Protein AF-X1G1I5-F1 (afdb_monomer)

InterPro domains:
  IPR004475 DNA polymerase II large subunit DP2 [PTHR42210] (12-289)
  IPR056171 DNA polymerase II large subunit DP2, central domain [PF24844] (3-119)
  IPR056172 DNA polymerase II large subunit DP2, catalytic domain [PF24846] (161-289)

Organism: NCBI:txid412755

Mean predicted aligned error: 9.08 Å

Sequence (289 aa):
FNLNHKEFVDIKKEDNVFDYFSSISPIKIRNKAPYFMGTRMGRPEKSERKSMKGIQSLFPLSVKVGNTRLVRKAIELGRIKIDICRKKCPKCSSITPFNLCPKCGSHTEFQKMCLKCNKYYTKNENKCQQCGGLLAFSKEASFNIQNYSKTILSSLNMSIPDKFKGILGLTNKFKVPEPLLKGILRAKNGLLVYKTAEIRYDATDIPLTHFKPKEIATPVSRLIELGYEFDYKTNELNNENQILELQVQDVILSDDCAKYFIKLANFIDDELELFYNLDKFYSITKRED

Structure (mmCIF, N/CA/C/O backbone):
data_AF-X1G1I5-F1
#
_entry.id   AF-X1G1I5-F1
#
loop_
_atom_site.group_PDB
_atom_site.id
_atom_site.type_symbol
_atom_site.label_atom_id
_atom_site.label_alt_id
_atom_site.label_comp_id
_atom_site.label_asym_id
_atom_site.label_entity_id
_atom_site.label_seq_id
_atom_site.pdbx_PDB_ins_code
_atom_site.Cartn_x
_atom_site.Cartn_y
_atom_site.Cartn_z
_atom_site.occupancy
_atom_site.B_iso_or_equiv
_atom_site.auth_seq_id
_atom_site.auth_comp_id
_atom_site.auth_asym_id
_atom_site.auth_atom_id
_atom_site.pdbx_PDB_model_num
ATOM 1 N N . PHE A 1 1 ? -55.354 -3.874 51.354 1.00 44.72 1 PHE A N 1
ATOM 2 C CA . PHE A 1 1 ? -55.625 -4.936 50.367 1.00 44.72 1 PHE A CA 1
ATOM 3 C C . PHE A 1 1 ? -56.484 -5.997 51.030 1.00 44.72 1 PHE A C 1
ATOM 5 O O . PHE A 1 1 ? -55.971 -6.786 51.811 1.00 44.72 1 PHE A O 1
ATOM 12 N N . ASN A 1 2 ? -57.800 -5.944 50.825 1.00 44.16 2 ASN A N 1
ATOM 13 C CA . ASN A 1 2 ? -58.724 -6.907 51.418 1.00 44.16 2 ASN A CA 1
ATOM 14 C C . ASN A 1 2 ? -58.804 -8.132 50.491 1.00 44.16 2 ASN A C 1
ATOM 16 O O . ASN A 1 2 ? -59.469 -8.080 49.464 1.00 44.16 2 ASN A O 1
ATOM 20 N N . LEU A 1 3 ? -58.075 -9.203 50.820 1.00 58.34 3 LEU A N 1
ATOM 21 C CA . LEU A 1 3 ? -57.978 -10.431 50.009 1.00 58.34 3 LEU A CA 1
ATOM 22 C C . LEU A 1 3 ? -59.269 -11.280 50.016 1.00 58.34 3 LEU A C 1
ATOM 24 O O . LEU A 1 3 ? -59.333 -12.302 49.336 1.00 58.34 3 LEU A O 1
ATOM 28 N N . ASN A 1 4 ? -60.291 -10.862 50.772 1.00 56.38 4 ASN A N 1
ATOM 29 C CA . ASN A 1 4 ? -61.536 -11.609 50.961 1.00 56.38 4 ASN A CA 1
ATOM 30 C C . ASN A 1 4 ? -62.672 -11.188 50.013 1.00 56.38 4 ASN A C 1
ATOM 32 O O . ASN A 1 4 ? -63.679 -11.888 49.941 1.00 56.38 4 ASN A O 1
ATOM 36 N N . HIS A 1 5 ? -62.522 -10.093 49.259 1.00 54.44 5 HIS A N 1
ATOM 37 C CA . HIS A 1 5 ? -63.450 -9.751 48.178 1.00 54.44 5 HIS A CA 1
ATOM 38 C C . HIS A 1 5 ? -63.003 -10.445 46.887 1.00 54.44 5 HIS A C 1
ATOM 40 O O . HIS A 1 5 ? -62.126 -9.961 46.176 1.00 54.44 5 HIS A O 1
ATOM 46 N N . LYS A 1 6 ? -63.591 -11.610 46.599 1.00 57.72 6 LYS A N 1
ATOM 47 C CA . LYS A 1 6 ? -63.475 -12.275 45.295 1.00 57.72 6 LYS A CA 1
ATOM 48 C C . LYS A 1 6 ? -64.656 -11.859 44.426 1.00 57.72 6 LYS A C 1
ATOM 50 O O . LYS A 1 6 ? -65.658 -12.565 44.364 1.00 57.72 6 LYS A O 1
ATOM 55 N N . GLU A 1 7 ? -64.552 -10.701 43.783 1.00 55.25 7 GLU A N 1
ATOM 56 C CA . GLU A 1 7 ? -65.419 -10.401 42.644 1.00 55.25 7 GLU A CA 1
ATOM 57 C C . GLU A 1 7 ? -64.952 -11.257 41.464 1.00 55.25 7 GLU A C 1
ATOM 59 O O . GLU A 1 7 ? -63.870 -11.058 40.912 1.00 55.25 7 GLU A O 1
ATOM 64 N N . PHE A 1 8 ? -65.741 -12.275 41.125 1.00 53.25 8 PHE A N 1
ATOM 65 C CA . PHE A 1 8 ? 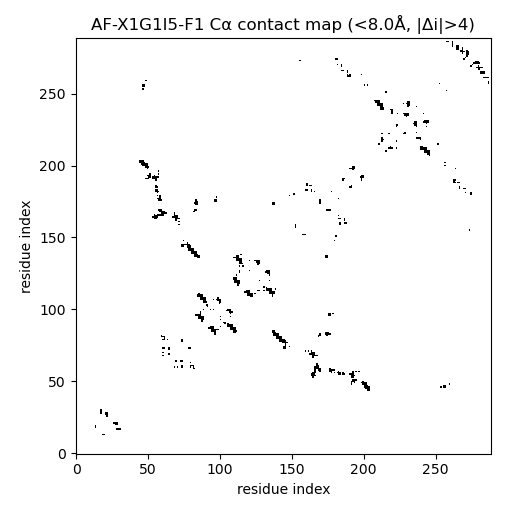-65.545 -13.041 39.902 1.00 53.25 8 PHE A CA 1
ATOM 66 C C . PHE A 1 8 ? -66.047 -12.188 38.738 1.00 53.25 8 PHE A C 1
ATOM 68 O O . PHE A 1 8 ? -67.249 -12.069 38.518 1.00 53.25 8 PHE A O 1
ATOM 75 N N . VAL A 1 9 ? -65.118 -11.548 38.030 1.00 57.19 9 VAL A N 1
ATOM 76 C CA . VAL A 1 9 ? -65.419 -10.825 36.792 1.00 57.19 9 VAL A CA 1
ATOM 77 C C . VAL A 1 9 ? -65.764 -11.857 35.717 1.00 57.19 9 VAL A C 1
ATOM 79 O O . VAL A 1 9 ? -64.970 -12.761 35.455 1.00 57.19 9 VAL A O 1
ATOM 82 N N . ASP A 1 10 ? -66.948 -11.737 35.112 1.00 56.62 10 ASP A N 1
ATOM 83 C CA . ASP A 1 10 ? -67.366 -12.579 33.988 1.00 56.62 10 ASP A CA 1
ATOM 84 C C . ASP A 1 10 ? -66.385 -12.403 32.824 1.00 56.62 10 ASP A C 1
ATOM 86 O O . ASP A 1 10 ? -66.257 -11.324 32.236 1.00 56.62 10 ASP A O 1
ATOM 90 N N . ILE A 1 11 ? -65.661 -13.478 32.513 1.00 55.12 11 ILE A N 1
ATOM 91 C CA . ILE A 1 11 ? -64.569 -13.476 31.542 1.00 55.12 11 ILE A CA 1
ATOM 92 C C . ILE A 1 11 ? -65.184 -13.404 30.144 1.00 55.12 11 ILE A C 1
ATOM 94 O O . ILE A 1 11 ? -65.510 -14.420 29.524 1.00 55.12 11 ILE A O 1
ATOM 98 N N . LYS A 1 12 ? -65.336 -12.190 29.610 1.00 60.91 12 LYS A N 1
ATOM 99 C CA . LYS A 1 12 ? -65.452 -12.026 28.158 1.00 60.91 12 LYS A CA 1
ATOM 100 C C . LYS A 1 12 ? -64.171 -12.588 27.534 1.00 60.91 12 LYS A C 1
ATOM 102 O O . LYS A 1 12 ? -63.095 -12.442 28.106 1.00 60.91 12 LYS A O 1
ATOM 107 N N . LYS A 1 13 ? -64.279 -13.261 26.383 1.00 58.16 13 LYS A N 1
ATOM 108 C CA . LYS A 1 13 ? -63.110 -13.668 25.585 1.00 58.16 13 LYS A CA 1
ATOM 109 C C . LYS A 1 13 ? -62.348 -12.403 25.180 1.00 58.16 13 LYS A C 1
ATOM 111 O O . LYS A 1 13 ? -62.687 -11.787 24.178 1.00 58.16 13 LYS A O 1
ATOM 116 N N . GLU A 1 14 ? -61.400 -11.977 26.000 1.00 58.31 14 GLU A N 1
ATOM 117 C CA . GLU A 1 14 ? -60.480 -10.892 25.682 1.00 58.31 14 GLU A CA 1
ATOM 118 C C . GLU A 1 14 ? -59.253 -11.485 24.987 1.00 58.31 14 GLU A C 1
ATOM 120 O O . GLU A 1 14 ? -58.700 -12.496 25.423 1.00 58.31 14 GLU A O 1
ATOM 125 N N . ASP A 1 15 ? -58.846 -10.863 23.883 1.00 60.34 15 ASP A N 1
ATOM 126 C CA . ASP A 1 15 ? -57.868 -11.425 22.949 1.00 60.34 15 ASP A CA 1
ATOM 127 C C . ASP A 1 15 ? -56.413 -11.387 23.467 1.00 60.34 15 ASP A C 1
ATOM 129 O O . ASP A 1 15 ? -55.538 -12.020 22.874 1.00 60.34 15 ASP A O 1
ATOM 133 N N . ASN A 1 16 ? -56.118 -10.665 24.563 1.00 70.69 16 ASN A N 1
ATOM 134 C CA . ASN A 1 16 ? -54.747 -10.414 25.021 1.00 70.69 16 ASN A CA 1
ATOM 135 C C . ASN A 1 16 ? -54.578 -10.449 26.551 1.00 70.69 16 ASN A C 1
ATOM 137 O O . ASN A 1 16 ? -55.276 -9.771 27.302 1.00 70.69 16 ASN A O 1
ATOM 141 N N . VAL A 1 17 ? -53.558 -11.179 27.023 1.00 78.69 17 VAL A N 1
ATOM 142 C CA . VAL A 1 17 ? -53.261 -11.385 28.459 1.00 78.69 17 VAL A CA 1
ATOM 143 C C . VAL A 1 17 ? -52.998 -10.063 29.200 1.00 78.69 17 VAL A C 1
ATOM 145 O O . VAL A 1 17 ? -53.311 -9.932 30.381 1.00 78.69 17 VAL A O 1
ATOM 148 N N . PHE A 1 18 ? -52.440 -9.060 28.519 1.00 77.88 18 PHE A N 1
ATOM 149 C CA . PHE A 1 18 ? -52.145 -7.749 29.111 1.00 77.88 18 PHE A CA 1
ATOM 150 C C . PHE A 1 18 ? -53.396 -6.892 29.359 1.00 77.88 18 PHE A C 1
ATOM 152 O O . PHE A 1 18 ? -53.416 -6.112 30.316 1.00 77.88 18 PHE A O 1
ATOM 159 N N . ASP A 1 19 ? -54.434 -7.059 28.538 1.00 75.19 19 ASP A N 1
ATOM 160 C CA . ASP A 1 19 ? -55.705 -6.345 28.689 1.00 75.19 19 ASP A CA 1
ATOM 161 C C . ASP A 1 19 ? -56.485 -6.913 29.883 1.00 75.19 19 ASP A C 1
ATOM 163 O O . ASP A 1 19 ? -56.951 -6.152 30.733 1.00 75.19 19 ASP A O 1
ATOM 167 N N . TYR A 1 20 ? -56.437 -8.239 30.055 1.00 77.75 20 TYR A N 1
ATOM 168 C CA . TYR A 1 20 ? -56.971 -8.936 31.227 1.00 77.75 20 TYR A CA 1
ATOM 169 C C . TYR A 1 20 ? -56.344 -8.460 32.547 1.00 77.75 20 TYR A C 1
ATOM 171 O O . TYR A 1 20 ? -57.032 -8.150 33.517 1.00 77.75 20 TYR A O 1
ATOM 179 N N . PHE A 1 21 ? -55.014 -8.356 32.617 1.00 77.25 21 PHE A N 1
ATOM 180 C CA . PHE A 1 21 ? -54.375 -7.863 33.843 1.00 77.25 21 PHE A CA 1
ATOM 181 C C . PHE A 1 21 ? -54.661 -6.380 34.106 1.00 77.25 21 PHE A C 1
ATOM 183 O O . PHE A 1 21 ? -54.681 -5.966 35.265 1.00 77.25 21 PHE A O 1
ATOM 190 N N . SER A 1 22 ? -54.905 -5.594 33.055 1.00 76.00 22 SER A N 1
ATOM 191 C CA . SER A 1 22 ? -55.255 -4.176 33.173 1.00 76.00 22 SER A CA 1
ATOM 192 C C . SER A 1 22 ? -56.698 -3.943 33.640 1.00 76.00 22 SER A C 1
ATOM 194 O O . SER A 1 22 ? -56.978 -2.860 34.150 1.00 76.00 22 SER A O 1
ATOM 196 N N . SER A 1 23 ? -57.602 -4.921 33.488 1.00 76.00 23 SER A N 1
ATOM 197 C CA . SER A 1 23 ? -58.995 -4.825 33.953 1.00 76.00 23 SER A CA 1
ATOM 198 C C . SER A 1 23 ? -59.163 -5.205 35.429 1.00 76.00 23 SER A C 1
ATOM 200 O O . SER A 1 23 ? -60.016 -4.642 36.112 1.00 76.00 23 SER A O 1
ATOM 202 N N . ILE A 1 24 ? -58.320 -6.105 35.947 1.00 79.62 24 ILE A N 1
ATOM 203 C CA . ILE A 1 24 ? -58.411 -6.620 37.328 1.00 79.62 24 ILE A CA 1
ATOM 204 C C . ILE A 1 24 ? -57.506 -5.858 38.301 1.00 79.62 24 ILE A C 1
ATOM 206 O O . ILE A 1 24 ? -57.800 -5.758 39.493 1.00 79.62 24 ILE A O 1
ATOM 210 N N . SER A 1 25 ? -56.382 -5.328 37.819 1.00 75.81 25 SER A N 1
ATOM 211 C CA . SER A 1 25 ? -55.416 -4.621 38.653 1.00 75.81 25 SER A CA 1
ATOM 212 C C . SER A 1 25 ? -55.471 -3.113 38.403 1.00 75.81 25 SER A C 1
ATOM 214 O O . SER A 1 25 ? -55.441 -2.686 37.251 1.00 75.81 25 SER A O 1
ATOM 216 N N . PRO A 1 26 ? -55.420 -2.266 39.450 1.00 77.00 26 PRO A N 1
ATOM 217 C CA . PRO A 1 26 ? -55.210 -0.827 39.277 1.00 77.00 26 PRO A CA 1
ATOM 218 C C . PRO A 1 26 ? -53.822 -0.490 38.694 1.00 77.00 26 PRO A C 1
ATOM 220 O O . PRO A 1 26 ? -53.560 0.655 38.323 1.00 77.00 26 PRO A O 1
ATOM 223 N N . ILE A 1 27 ? -52.916 -1.472 38.606 1.00 81.31 27 ILE A N 1
ATOM 224 C CA . ILE A 1 27 ? -51.578 -1.326 38.032 1.00 81.31 27 ILE A CA 1
ATOM 225 C C . ILE A 1 27 ? -51.617 -1.719 36.551 1.00 81.31 27 ILE A C 1
ATOM 227 O O . ILE A 1 27 ? -51.813 -2.884 36.215 1.00 81.31 27 ILE A O 1
ATOM 231 N N . LYS A 1 28 ? -51.355 -0.753 35.662 1.00 78.94 28 LYS A N 1
ATOM 232 C CA . LYS A 1 28 ? -51.281 -0.977 34.209 1.00 78.94 28 LYS A CA 1
ATOM 233 C C . LYS A 1 28 ? -50.010 -1.740 33.830 1.00 78.94 28 LYS A C 1
ATOM 235 O O . LYS A 1 28 ? -48.910 -1.192 33.916 1.00 78.94 28 LYS A O 1
ATOM 240 N N . ILE A 1 29 ? -50.165 -2.973 33.353 1.00 82.75 29 ILE A N 1
ATOM 241 C CA . ILE A 1 29 ? -49.059 -3.816 32.879 1.00 82.75 29 ILE A CA 1
ATOM 242 C C . ILE A 1 29 ? -48.945 -3.681 31.356 1.00 82.75 29 ILE A C 1
ATOM 244 O O . ILE A 1 29 ? -49.904 -3.927 30.632 1.00 82.75 29 ILE A O 1
ATOM 248 N N . ARG A 1 30 ? -47.766 -3.287 30.856 1.00 83.31 30 ARG A N 1
ATOM 249 C CA . ARG A 1 30 ? -47.485 -3.151 29.414 1.00 83.31 30 ARG A CA 1
ATOM 250 C C . ARG A 1 30 ? -46.591 -4.281 28.915 1.00 83.31 30 ARG A C 1
ATOM 252 O O . ARG A 1 30 ? -45.736 -4.768 29.653 1.00 83.31 30 ARG A O 1
ATOM 259 N N . ASN A 1 31 ? -46.739 -4.645 27.642 1.00 85.44 31 ASN A N 1
ATOM 260 C CA . ASN A 1 31 ? -45.830 -5.588 27.002 1.00 85.44 31 ASN A CA 1
ATOM 261 C C . ASN A 1 31 ? -44.409 -4.997 26.942 1.00 85.44 31 ASN A C 1
ATOM 263 O O . ASN A 1 31 ? -44.194 -3.926 26.376 1.00 85.44 31 ASN A O 1
ATOM 267 N N . LYS A 1 32 ? -43.444 -5.705 27.536 1.00 87.19 32 LYS A N 1
ATOM 268 C CA . LYS A 1 32 ? -42.038 -5.285 27.619 1.00 87.19 32 LYS A CA 1
ATOM 269 C C . LYS A 1 32 ? -41.277 -5.477 26.301 1.00 87.19 32 LYS A C 1
ATOM 271 O O . LYS A 1 32 ? -40.305 -4.768 26.065 1.00 87.19 32 LYS A O 1
ATOM 276 N N . ALA A 1 33 ? -41.703 -6.417 25.459 1.00 87.62 33 ALA A N 1
ATOM 277 C CA . ALA A 1 33 ? -41.063 -6.730 24.182 1.00 87.62 33 ALA A CA 1
ATOM 278 C C . ALA A 1 33 ? -42.124 -7.046 23.109 1.00 87.62 33 ALA A C 1
ATOM 280 O O . ALA A 1 33 ? -42.287 -8.199 22.717 1.00 87.62 33 ALA A O 1
ATOM 281 N N . PRO A 1 34 ? -42.883 -6.036 22.644 1.00 87.88 34 PRO A N 1
ATOM 282 C CA . PRO A 1 34 ? -43.915 -6.230 21.623 1.00 87.88 34 PRO A CA 1
ATOM 283 C C . PRO A 1 34 ? -43.348 -6.526 20.230 1.00 87.88 34 PRO A C 1
ATOM 285 O O . PRO A 1 34 ? -44.046 -7.098 19.399 1.00 87.88 34 PRO A O 1
ATOM 288 N N . TYR A 1 35 ? -42.091 -6.157 19.974 1.00 90.06 35 TYR A N 1
ATOM 289 C CA . TYR A 1 35 ? -41.442 -6.325 18.680 1.00 90.06 35 TYR A CA 1
ATOM 290 C C . TYR A 1 35 ? -40.149 -7.116 18.830 1.00 90.06 35 TYR A C 1
ATOM 292 O O . TYR A 1 35 ? -39.335 -6.837 19.710 1.00 90.06 35 TYR A O 1
ATOM 300 N N . PHE A 1 36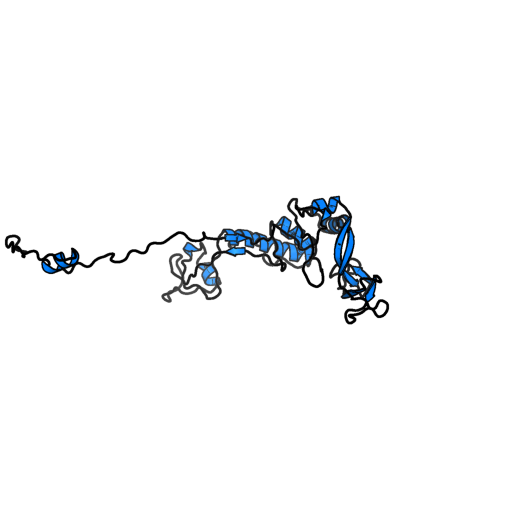 ? -39.948 -8.066 17.923 1.00 91.69 36 PHE A N 1
ATOM 301 C CA . PHE A 1 36 ? -38.720 -8.839 17.806 1.00 91.69 36 PHE A CA 1
ATOM 302 C C . PHE A 1 36 ? -38.095 -8.559 16.443 1.00 91.69 36 PHE A C 1
ATOM 304 O O . PHE A 1 36 ? -38.767 -8.644 15.416 1.00 91.69 36 PHE A O 1
ATOM 311 N N . MET A 1 37 ? -36.805 -8.230 16.429 1.00 91.25 37 MET A N 1
ATOM 312 C CA . MET A 1 37 ? -36.047 -8.055 15.194 1.00 91.25 37 MET A CA 1
ATOM 313 C C . MET A 1 37 ? -35.249 -9.322 14.900 1.00 91.25 37 MET A C 1
ATOM 315 O O . MET A 1 37 ? -34.309 -9.653 15.618 1.00 91.25 37 MET A O 1
ATOM 319 N N . GLY A 1 38 ? -35.619 -10.026 13.832 1.00 91.00 38 GLY A N 1
ATOM 320 C CA . GLY A 1 38 ? -34.804 -11.106 13.285 1.00 91.00 38 GLY A CA 1
ATOM 321 C C . GLY A 1 38 ? -33.693 -10.551 12.396 1.00 91.00 38 GLY A C 1
ATOM 322 O O . GLY A 1 38 ? -33.913 -9.609 11.637 1.00 91.00 38 GLY A O 1
ATOM 323 N N . THR A 1 39 ? -32.509 -11.154 12.447 1.00 92.56 39 THR A N 1
ATOM 324 C CA . THR A 1 39 ? -31.407 -10.842 11.530 1.00 92.56 39 THR A CA 1
ATOM 325 C C . THR A 1 39 ? -30.897 -12.121 10.872 1.00 92.56 39 THR A C 1
ATOM 327 O O . THR A 1 39 ? -31.042 -13.225 11.398 1.00 92.56 39 THR A O 1
ATOM 330 N N . ARG A 1 40 ? -30.328 -11.985 9.673 1.00 89.81 40 ARG A N 1
ATOM 331 C CA . ARG A 1 40 ? -29.578 -13.050 9.001 1.00 89.81 40 ARG A CA 1
ATOM 332 C C . ARG A 1 40 ? -28.162 -12.554 8.788 1.00 89.81 40 ARG A C 1
ATOM 334 O O . ARG A 1 40 ? -27.969 -11.396 8.425 1.00 89.81 40 ARG A O 1
ATOM 341 N N . MET A 1 41 ? -27.188 -13.426 9.021 1.00 88.44 41 MET A N 1
ATOM 342 C CA . MET A 1 41 ? -25.787 -13.065 8.854 1.00 88.44 41 MET A CA 1
ATOM 343 C C . MET A 1 41 ? -25.514 -12.716 7.387 1.00 88.44 41 MET A C 1
ATOM 345 O O . MET A 1 41 ? -25.741 -13.530 6.492 1.00 88.44 41 MET A O 1
ATOM 349 N N . GLY A 1 42 ? -25.060 -11.485 7.161 1.00 87.12 42 GLY A N 1
ATOM 350 C CA . GLY A 1 42 ? -24.618 -11.011 5.858 1.00 87.12 42 GLY A CA 1
ATOM 351 C C . GLY A 1 42 ? -23.165 -11.385 5.574 1.00 87.12 42 GLY A C 1
ATOM 352 O O . GLY A 1 42 ? -22.632 -12.378 6.069 1.00 87.12 42 GLY A O 1
ATOM 353 N N . ARG A 1 43 ? -22.506 -10.557 4.763 1.00 86.62 43 ARG A N 1
ATOM 354 C CA . ARG A 1 43 ? -21.077 -10.688 4.485 1.00 86.62 43 ARG A CA 1
ATOM 355 C C . ARG A 1 43 ? -20.268 -10.466 5.778 1.00 86.62 43 ARG A C 1
ATOM 357 O O . ARG A 1 43 ? -20.479 -9.435 6.411 1.00 86.62 43 ARG A O 1
ATOM 364 N N . PRO A 1 44 ? -19.340 -11.371 6.141 1.00 86.94 44 PRO A N 1
ATOM 365 C CA . PRO A 1 44 ? -18.435 -11.154 7.265 1.00 86.94 44 PRO A CA 1
ATOM 366 C C . PRO A 1 44 ? -17.575 -9.900 7.093 1.00 86.94 44 PRO A C 1
ATOM 368 O O . PRO A 1 44 ? -17.326 -9.457 5.965 1.00 86.94 44 PRO A O 1
ATOM 371 N N . GLU A 1 45 ? -17.093 -9.375 8.217 1.00 87.44 45 GLU A N 1
ATOM 372 C CA . GLU A 1 45 ? -16.128 -8.280 8.246 1.00 87.44 45 GLU A CA 1
ATOM 373 C C . GLU A 1 45 ? -14.880 -8.627 7.421 1.00 87.44 45 GLU A C 1
ATOM 375 O O . GLU A 1 45 ? -14.430 -9.777 7.367 1.00 87.44 45 GLU A O 1
ATOM 380 N N . LYS A 1 46 ? -14.321 -7.617 6.754 1.00 89.56 46 LYS A N 1
ATOM 381 C CA . LYS A 1 46 ? -13.076 -7.725 5.998 1.00 89.56 46 LYS A CA 1
ATOM 382 C C . LYS A 1 46 ? -12.036 -6.757 6.549 1.00 89.56 46 LYS A C 1
ATOM 384 O O . LYS A 1 46 ? -12.288 -5.558 6.582 1.00 89.56 46 LYS A O 1
ATOM 389 N N . SER A 1 47 ? -10.856 -7.283 6.861 1.00 90.44 47 SER A N 1
ATOM 390 C CA . SER A 1 47 ? -9.646 -6.534 7.211 1.00 90.44 47 SER A CA 1
ATOM 391 C C . SER A 1 47 ? -8.468 -7.212 6.514 1.00 90.44 47 SER A C 1
ATOM 393 O O . SER A 1 47 ? -7.846 -8.126 7.045 1.00 90.44 47 SER A O 1
ATOM 395 N N . GLU A 1 48 ? -8.223 -6.852 5.254 1.00 89.94 48 GLU A N 1
ATOM 396 C CA . GLU A 1 48 ? -7.216 -7.531 4.438 1.00 89.94 48 GLU A CA 1
ATOM 397 C C . GLU A 1 48 ? -6.522 -6.597 3.446 1.00 89.94 48 GLU A C 1
ATOM 399 O O . GLU A 1 48 ? -7.128 -5.743 2.794 1.00 89.94 48 GLU A O 1
ATOM 404 N N . ARG A 1 49 ? -5.232 -6.852 3.213 1.00 89.75 49 ARG A N 1
ATOM 405 C CA . ARG A 1 49 ? -4.475 -6.198 2.138 1.00 89.75 49 ARG A CA 1
ATOM 406 C C . ARG A 1 49 ? -5.109 -6.457 0.768 1.00 89.75 49 ARG A C 1
ATOM 408 O O . ARG A 1 49 ? -5.328 -7.602 0.360 1.00 89.75 49 ARG A O 1
ATOM 415 N N . LYS A 1 50 ? -5.326 -5.396 -0.008 1.00 86.50 50 LYS A N 1
ATOM 416 C CA . LYS A 1 50 ? -5.858 -5.521 -1.366 1.00 86.50 50 LYS A CA 1
ATOM 417 C C . LYS A 1 50 ? -4.765 -6.031 -2.296 1.00 86.50 50 LYS A C 1
ATOM 419 O O . LYS A 1 50 ? -3.677 -5.464 -2.370 1.00 86.50 50 LYS A O 1
ATOM 424 N N . SER A 1 51 ? -5.046 -7.082 -3.063 1.00 81.88 51 SER A N 1
ATOM 425 C CA . SER A 1 51 ? -4.080 -7.597 -4.035 1.00 81.88 51 SER A CA 1
ATOM 426 C C . SER A 1 51 ? -4.741 -8.051 -5.327 1.00 81.88 51 SER A C 1
ATOM 428 O O . SER A 1 51 ? -5.867 -8.535 -5.331 1.00 81.88 51 SER A O 1
ATOM 430 N N . MET A 1 52 ? -4.031 -7.890 -6.446 1.00 72.69 52 MET A N 1
ATOM 431 C CA . MET A 1 52 ? -4.530 -8.354 -7.739 1.00 72.69 52 MET A CA 1
ATOM 432 C C . MET A 1 52 ? -4.194 -9.810 -8.041 1.00 72.69 52 MET A C 1
ATOM 434 O O . MET A 1 52 ? -5.052 -10.496 -8.575 1.00 72.69 52 MET A O 1
ATOM 438 N N . LYS A 1 53 ? -2.956 -10.250 -7.760 1.00 80.31 53 LYS A N 1
ATOM 439 C CA . LYS A 1 53 ? -2.446 -11.644 -7.840 1.00 80.31 53 LYS A CA 1
ATOM 440 C C . LYS A 1 53 ? -1.150 -11.800 -7.017 1.00 80.31 53 LYS A C 1
ATOM 442 O O . LYS A 1 53 ? -0.221 -12.487 -7.442 1.00 80.31 53 LYS A O 1
ATOM 447 N N . GLY A 1 54 ? -1.041 -11.082 -5.895 1.00 84.56 54 GLY A N 1
ATOM 448 C CA . GLY A 1 54 ? 0.197 -11.023 -5.105 1.00 84.56 54 GLY A CA 1
ATOM 449 C C . GLY A 1 54 ? 1.390 -10.433 -5.869 1.00 84.56 54 GLY A C 1
ATOM 450 O O . GLY A 1 54 ? 2.467 -11.012 -5.843 1.00 84.56 54 GLY A O 1
ATOM 451 N N . ILE A 1 55 ? 1.172 -9.342 -6.607 1.00 92.38 55 ILE A N 1
ATOM 452 C CA . ILE A 1 55 ? 2.205 -8.649 -7.393 1.00 92.38 55 ILE A CA 1
ATOM 453 C C . ILE A 1 55 ? 2.893 -7.614 -6.499 1.00 92.38 55 ILE A C 1
ATOM 455 O O . ILE A 1 55 ? 2.207 -6.924 -5.746 1.00 92.38 55 ILE A O 1
ATOM 459 N N . GLN A 1 56 ? 4.214 -7.471 -6.615 1.00 94.25 56 GLN A N 1
ATOM 460 C CA . GLN A 1 56 ? 4.989 -6.457 -5.885 1.00 94.25 56 GLN A CA 1
ATOM 461 C C . GLN A 1 56 ? 5.590 -5.381 -6.795 1.00 94.25 56 GLN A C 1
ATOM 463 O O . GLN A 1 56 ? 5.850 -4.270 -6.340 1.00 94.25 56 GLN A O 1
ATOM 468 N N . SER A 1 57 ? 5.784 -5.679 -8.084 1.00 93.62 57 SER A N 1
ATOM 469 C CA . SER A 1 57 ? 6.307 -4.718 -9.059 1.00 93.62 57 SER A CA 1
ATOM 470 C C . SER A 1 57 ? 5.445 -4.639 -10.307 1.00 93.62 57 SER A C 1
ATOM 472 O O . SER A 1 57 ? 5.054 -5.661 -10.876 1.00 93.62 57 SER A O 1
ATOM 474 N N . LEU A 1 58 ? 5.236 -3.420 -10.799 1.00 93.69 58 LEU A N 1
ATOM 475 C CA . LEU A 1 58 ? 4.651 -3.151 -12.112 1.00 93.69 58 LEU A CA 1
ATOM 476 C C . LEU A 1 58 ? 5.716 -3.181 -13.223 1.00 93.69 58 LEU A C 1
ATOM 478 O O . LEU A 1 58 ? 5.680 -2.393 -14.169 1.00 93.69 58 LEU A O 1
ATOM 482 N N . PHE A 1 59 ? 6.674 -4.102 -13.116 1.00 93.31 59 PHE A N 1
ATOM 483 C CA . PHE A 1 59 ? 7.643 -4.394 -14.165 1.00 93.31 59 PHE A CA 1
ATOM 484 C C . PHE A 1 59 ? 7.142 -5.562 -15.036 1.00 93.31 59 PHE A C 1
ATOM 486 O O . PHE A 1 59 ? 6.791 -6.618 -14.493 1.00 93.31 59 PHE A O 1
ATOM 493 N N . PRO A 1 60 ? 7.084 -5.409 -16.373 1.00 93.00 60 PRO A N 1
ATOM 494 C CA . PRO A 1 60 ? 6.622 -6.458 -17.268 1.00 93.00 60 PRO A CA 1
ATOM 495 C C . PRO A 1 60 ? 7.629 -7.605 -17.364 1.00 93.00 60 PRO A C 1
ATOM 497 O O . PRO A 1 60 ? 8.811 -7.424 -17.647 1.00 93.00 60 PRO A O 1
ATOM 500 N N . LEU A 1 61 ? 7.118 -8.810 -17.181 1.00 89.12 61 LEU A N 1
ATOM 501 C CA . LEU A 1 61 ? 7.776 -10.090 -17.336 1.00 89.12 61 LEU A CA 1
ATOM 502 C C . LEU A 1 61 ? 7.145 -10.769 -18.545 1.00 89.12 61 LEU A C 1
ATOM 504 O O . LEU A 1 61 ? 5.931 -10.896 -18.624 1.00 89.12 61 LEU A O 1
ATOM 508 N N . SER A 1 62 ? 7.960 -11.197 -19.503 1.00 88.31 62 SER A N 1
ATOM 509 C CA . SER A 1 62 ? 7.456 -11.851 -20.714 1.00 88.31 62 SER A CA 1
ATOM 510 C C . SER A 1 62 ? 6.584 -13.073 -20.390 1.00 88.31 62 SER A C 1
ATOM 512 O O . SER A 1 62 ? 6.781 -13.737 -19.370 1.00 88.31 62 SER A O 1
ATOM 514 N N . VAL A 1 63 ? 5.679 -13.439 -21.303 1.00 85.81 63 VAL A N 1
ATOM 515 C CA . VAL A 1 63 ? 4.806 -14.627 -21.189 1.00 85.81 63 VAL A CA 1
ATOM 516 C C . VAL A 1 63 ? 5.608 -15.914 -20.935 1.00 85.81 63 VAL A C 1
ATOM 518 O O . VAL A 1 63 ? 5.138 -16.814 -20.244 1.00 85.81 63 VAL A O 1
ATOM 521 N N . LYS A 1 64 ? 6.865 -15.960 -21.398 1.00 84.75 64 LYS A N 1
ATOM 522 C CA . LYS A 1 64 ? 7.804 -17.078 -21.198 1.00 84.75 64 LYS A CA 1
ATOM 523 C C . LYS A 1 64 ? 8.073 -17.448 -19.733 1.00 84.75 64 LYS A C 1
ATOM 525 O O . LYS A 1 64 ? 8.495 -18.564 -19.468 1.00 84.75 64 LYS A O 1
ATOM 530 N N . VAL A 1 65 ? 7.836 -16.541 -18.785 1.00 83.25 65 VAL A N 1
ATOM 531 C CA . VAL A 1 65 ? 8.030 -16.790 -17.342 1.00 83.25 65 VAL A CA 1
ATOM 532 C C . VAL A 1 65 ? 6.935 -17.709 -16.765 1.00 83.25 65 VAL A C 1
ATOM 534 O O . VAL A 1 65 ? 7.094 -18.289 -15.688 1.00 83.25 65 VAL A O 1
ATOM 537 N N . GLY A 1 66 ? 5.817 -17.857 -17.482 1.00 82.31 66 GLY A N 1
ATOM 538 C CA . GLY A 1 66 ? 4.679 -18.678 -17.084 1.00 82.31 66 GLY A CA 1
ATOM 539 C C . GLY A 1 66 ? 3.798 -18.038 -16.005 1.00 82.31 66 GLY A C 1
ATOM 540 O O . GLY A 1 66 ? 3.998 -16.901 -15.565 1.00 82.31 66 GLY A O 1
ATOM 541 N N . ASN A 1 67 ? 2.802 -18.797 -15.542 1.00 83.12 67 ASN A N 1
ATOM 542 C CA . ASN A 1 67 ? 1.749 -18.299 -14.647 1.00 83.12 67 ASN A CA 1
ATOM 543 C C . ASN A 1 67 ? 2.252 -17.851 -13.267 1.00 83.12 67 ASN A C 1
ATOM 545 O O . ASN A 1 67 ? 1.590 -17.049 -12.608 1.00 83.12 67 ASN A O 1
ATOM 549 N N . THR A 1 68 ? 3.434 -18.311 -12.844 1.00 83.62 68 THR A N 1
ATOM 550 C CA . THR A 1 68 ? 4.021 -17.946 -11.547 1.00 83.62 68 THR A CA 1
ATOM 551 C C . THR A 1 68 ? 4.481 -16.489 -11.470 1.00 83.62 68 THR A C 1
ATOM 553 O O . THR A 1 68 ? 4.519 -15.940 -10.370 1.00 83.62 68 THR A O 1
ATOM 556 N N . ARG A 1 69 ? 4.803 -15.856 -12.614 1.00 88.88 69 ARG A N 1
ATOM 557 C CA . ARG A 1 69 ? 5.250 -14.447 -12.718 1.00 88.88 69 ARG A CA 1
ATOM 558 C C . ARG A 1 69 ? 6.416 -14.080 -11.790 1.00 88.88 69 ARG A C 1
ATOM 560 O O . ARG A 1 69 ? 6.525 -12.936 -11.361 1.00 88.88 69 ARG A O 1
ATOM 567 N N . LEU A 1 70 ? 7.264 -15.051 -11.459 1.00 91.38 70 LEU A N 1
ATOM 568 C CA . LEU A 1 70 ? 8.401 -14.859 -10.565 1.00 91.38 70 LEU A CA 1
ATOM 569 C C . LEU A 1 70 ? 9.546 -14.179 -11.311 1.00 91.38 70 LEU A C 1
ATOM 571 O O . LEU A 1 70 ? 9.944 -14.625 -12.388 1.00 91.38 70 LEU A O 1
ATOM 575 N N . VAL A 1 71 ? 10.110 -13.135 -10.710 1.00 90.69 71 VAL A N 1
ATOM 576 C CA . VAL A 1 71 ? 11.239 -12.400 -11.295 1.00 90.69 71 VAL A CA 1
ATOM 577 C C . VAL A 1 71 ? 12.494 -13.274 -11.346 1.00 90.69 71 VAL A C 1
ATOM 579 O O . VAL A 1 71 ? 13.229 -13.220 -12.326 1.00 90.69 71 VAL A O 1
ATOM 582 N N . ARG A 1 72 ? 12.695 -14.161 -10.362 1.00 90.19 72 ARG A N 1
ATOM 583 C CA . ARG A 1 72 ? 13.824 -15.109 -10.327 1.00 90.19 72 ARG A CA 1
ATOM 584 C C . ARG A 1 72 ? 13.895 -15.990 -11.584 1.00 90.19 72 ARG A C 1
ATOM 586 O O . ARG A 1 72 ? 14.928 -16.030 -12.241 1.00 90.19 72 ARG A O 1
ATOM 593 N N . LYS A 1 73 ? 12.760 -16.559 -12.007 1.00 90.31 73 LYS A N 1
ATOM 594 C CA . LYS A 1 73 ? 12.655 -17.320 -13.267 1.00 90.31 73 LYS A CA 1
ATOM 595 C C . LYS A 1 73 ? 12.953 -16.462 -14.497 1.00 90.31 73 LYS A C 1
ATOM 597 O O . LYS A 1 73 ? 13.550 -16.926 -15.460 1.00 90.31 73 LYS A O 1
ATOM 602 N N . ALA A 1 74 ? 12.542 -15.194 -14.486 1.00 89.50 74 ALA A N 1
ATOM 603 C CA . ALA A 1 74 ? 12.852 -14.277 -15.581 1.00 89.50 74 ALA A CA 1
ATOM 604 C C 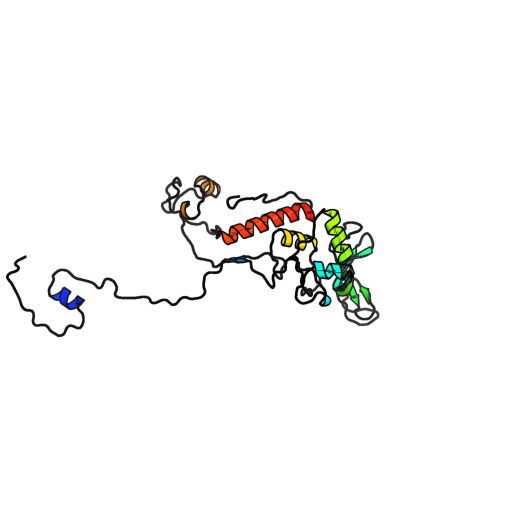. ALA A 1 74 ? 14.361 -13.989 -15.683 1.00 89.50 74 ALA A C 1
ATOM 606 O O . ALA A 1 74 ? 14.881 -13.847 -16.787 1.00 89.50 74 ALA A O 1
ATOM 607 N N . ILE A 1 75 ? 15.056 -13.932 -14.544 1.00 89.69 75 ILE A N 1
ATOM 608 C CA . ILE A 1 75 ? 16.509 -13.742 -14.459 1.00 89.69 75 ILE A CA 1
ATOM 609 C C . ILE A 1 75 ? 17.261 -14.979 -14.957 1.00 89.69 75 ILE A C 1
ATOM 611 O O . ILE A 1 75 ? 18.246 -14.823 -15.676 1.00 89.69 75 ILE A O 1
ATOM 615 N N . GLU A 1 76 ? 16.779 -16.185 -14.648 1.00 89.44 76 GLU A N 1
ATOM 616 C CA . GLU A 1 76 ? 17.330 -17.451 -15.166 1.00 89.44 76 GLU A CA 1
ATOM 617 C C . GLU A 1 76 ? 17.259 -17.527 -16.700 1.00 89.44 76 GLU A C 1
ATOM 619 O O . GLU A 1 76 ? 18.198 -17.988 -17.342 1.00 89.44 76 GLU A O 1
ATOM 624 N N . LEU A 1 77 ? 16.196 -16.986 -17.308 1.00 88.12 77 LEU A N 1
ATOM 625 C CA . LEU A 1 77 ? 16.064 -16.883 -18.768 1.00 88.12 77 LEU A CA 1
ATOM 626 C C . LEU A 1 77 ? 17.031 -15.863 -19.407 1.00 88.12 77 LEU A C 1
ATOM 628 O O . LEU A 1 77 ? 17.196 -15.853 -20.629 1.00 88.12 77 LEU A O 1
ATOM 632 N N . GLY A 1 78 ? 17.644 -14.972 -18.622 1.00 88.88 78 GLY A N 1
ATOM 633 C CA . GLY A 1 78 ? 18.597 -13.960 -19.087 1.00 88.88 78 GLY A CA 1
ATOM 634 C C . GLY A 1 78 ? 17.951 -12.788 -19.833 1.00 88.88 78 GLY A C 1
ATOM 635 O O . GLY A 1 78 ? 17.914 -11.652 -19.344 1.00 88.88 78 GLY A O 1
ATOM 636 N N . ARG A 1 79 ? 17.443 -13.051 -21.044 1.00 91.31 79 ARG A N 1
ATOM 637 C CA . ARG A 1 79 ? 16.810 -12.062 -21.932 1.00 91.31 79 ARG A CA 1
ATOM 638 C C . ARG A 1 79 ? 15.337 -12.378 -22.164 1.00 91.31 79 ARG A C 1
ATOM 640 O O . ARG A 1 79 ? 14.975 -13.471 -22.591 1.00 91.31 79 ARG A O 1
ATOM 647 N N . ILE A 1 80 ? 14.488 -11.375 -21.961 1.00 92.25 80 ILE A N 1
ATOM 648 C CA . ILE A 1 80 ? 13.034 -11.478 -22.112 1.00 92.25 80 ILE A CA 1
ATOM 649 C C . ILE A 1 80 ? 12.522 -10.499 -23.173 1.00 92.25 80 ILE A C 1
ATOM 651 O O . ILE A 1 80 ? 13.027 -9.386 -23.294 1.00 92.25 80 ILE A O 1
ATOM 655 N N . LYS A 1 81 ? 11.513 -10.905 -23.955 1.00 92.31 81 LYS A N 1
ATOM 656 C CA . LYS A 1 81 ? 10.831 -10.020 -24.915 1.00 92.31 81 LYS A CA 1
ATOM 657 C C . LYS A 1 81 ? 9.648 -9.345 -24.229 1.00 92.31 81 LYS A C 1
ATOM 659 O O . LYS A 1 81 ? 8.742 -10.047 -23.777 1.00 92.31 81 LYS A O 1
ATOM 664 N N . ILE A 1 82 ? 9.682 -8.021 -24.133 1.00 92.62 82 ILE A N 1
ATOM 665 C CA . ILE A 1 82 ? 8.688 -7.215 -23.415 1.00 92.62 82 ILE A CA 1
ATOM 666 C C . ILE A 1 82 ? 8.384 -5.926 -24.178 1.00 92.62 82 ILE A C 1
ATOM 668 O O . ILE A 1 82 ? 9.265 -5.353 -24.819 1.00 92.62 82 ILE A O 1
ATOM 672 N N . ASP A 1 83 ? 7.131 -5.482 -24.119 1.00 91.50 83 ASP A N 1
ATOM 673 C CA . ASP A 1 83 ? 6.680 -4.220 -24.711 1.00 91.50 83 ASP A CA 1
ATOM 674 C C . ASP A 1 83 ? 6.940 -3.063 -23.738 1.00 91.50 83 ASP A C 1
ATOM 676 O O . ASP A 1 83 ? 6.322 -2.987 -22.673 1.00 91.50 83 ASP A O 1
ATOM 680 N N . ILE A 1 84 ? 7.899 -2.197 -24.081 1.00 91.81 84 ILE A N 1
ATOM 681 C CA . ILE A 1 84 ? 8.319 -1.064 -23.247 1.00 91.81 84 ILE A CA 1
ATOM 682 C C . ILE A 1 84 ? 8.513 0.198 -24.101 1.00 91.81 84 ILE A C 1
ATOM 684 O O . ILE A 1 84 ? 8.887 0.131 -25.276 1.00 91.81 84 ILE A O 1
ATOM 688 N N . CYS A 1 85 ? 8.290 1.367 -23.493 1.00 91.31 85 CYS A N 1
ATOM 689 C CA . CYS A 1 85 ? 8.658 2.655 -24.067 1.00 91.31 85 CYS A CA 1
ATOM 690 C C . CYS A 1 85 ? 10.155 2.819 -24.348 1.00 91.31 85 CYS A C 1
ATOM 692 O O . CYS A 1 85 ? 11.012 2.360 -23.594 1.00 91.31 85 CYS A O 1
ATOM 694 N N . ARG A 1 86 ? 10.483 3.608 -25.372 1.00 87.50 86 ARG A N 1
ATOM 695 C CA . ARG A 1 86 ? 11.854 4.083 -25.598 1.00 87.50 86 ARG A CA 1
ATOM 696 C C . ARG A 1 86 ? 11.938 5.574 -25.297 1.00 87.50 86 ARG A C 1
ATOM 698 O O . ARG A 1 86 ? 11.146 6.369 -25.803 1.00 87.50 86 ARG A O 1
ATOM 705 N N . LYS A 1 87 ? 12.895 5.946 -24.455 1.00 89.44 87 LYS A N 1
ATOM 706 C CA . LYS A 1 87 ? 13.199 7.330 -24.100 1.00 89.44 87 LYS A CA 1
ATOM 707 C C . LYS A 1 87 ? 14.623 7.649 -24.520 1.00 89.44 87 LYS A C 1
ATOM 709 O O . LYS A 1 87 ? 15.492 6.785 -24.435 1.00 89.44 87 LYS A O 1
ATOM 714 N N . LYS A 1 88 ? 14.862 8.875 -24.974 1.00 90.12 88 LYS A N 1
ATOM 715 C CA . LYS A 1 88 ? 16.199 9.365 -25.312 1.00 90.12 88 LYS A CA 1
ATOM 716 C C . LYS A 1 88 ? 16.686 10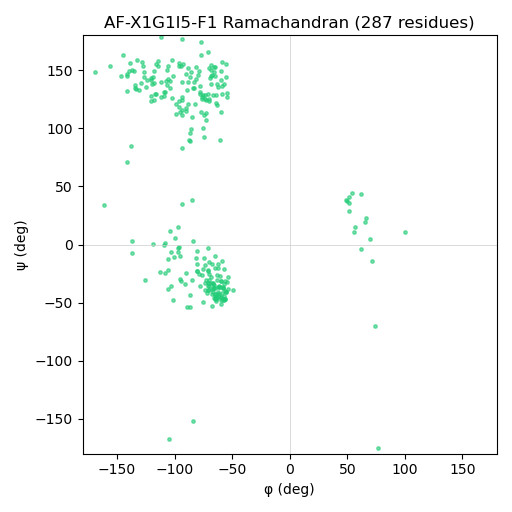.291 -24.216 1.00 90.12 88 LYS A C 1
ATOM 718 O O . LYS A 1 88 ? 15.965 11.171 -23.754 1.00 90.12 88 LYS A O 1
ATOM 723 N N . CYS A 1 89 ? 17.931 10.096 -23.817 1.00 90.44 89 CYS A N 1
ATOM 724 C CA . CYS A 1 89 ? 18.627 11.043 -22.973 1.00 90.44 89 CYS A CA 1
ATOM 725 C C . CYS A 1 89 ? 19.065 12.267 -23.804 1.00 90.44 89 CYS A C 1
ATOM 727 O O . CYS A 1 89 ? 19.784 12.072 -24.785 1.00 90.44 89 CYS A O 1
ATOM 729 N N . PRO A 1 90 ? 18.743 13.511 -23.409 1.00 89.00 90 PRO A N 1
ATOM 730 C CA . PRO A 1 90 ? 19.189 14.700 -24.140 1.00 89.00 90 PRO A CA 1
ATOM 731 C C . PRO A 1 90 ? 20.717 14.875 -24.092 1.00 89.00 90 PRO A C 1
ATOM 733 O O . PRO A 1 90 ? 21.326 15.212 -25.099 1.00 89.00 90 PRO A O 1
ATOM 736 N N . LYS A 1 91 ? 21.352 14.552 -22.955 1.00 90.00 91 LYS A N 1
ATOM 737 C CA . LYS A 1 91 ? 22.795 14.764 -22.737 1.00 90.00 91 LYS A CA 1
ATOM 738 C C . LYS A 1 91 ? 23.704 13.757 -23.458 1.00 90.00 91 LYS A C 1
ATOM 740 O O . LYS A 1 91 ? 24.649 14.151 -24.123 1.00 90.00 91 LYS A O 1
ATOM 745 N N . CYS A 1 92 ? 23.431 12.453 -23.336 1.00 87.38 92 CYS A N 1
ATOM 746 C CA . CYS A 1 92 ? 24.281 11.398 -23.916 1.00 87.38 92 CYS A CA 1
ATOM 747 C C . CYS A 1 92 ? 23.667 10.679 -25.129 1.00 87.38 92 CYS A C 1
ATOM 749 O O . CYS A 1 92 ? 24.249 9.720 -25.629 1.00 87.38 92 CYS A O 1
ATOM 751 N N . SER A 1 93 ? 22.466 11.075 -25.567 1.00 85.44 93 SER A N 1
ATOM 752 C CA . SER A 1 93 ? 21.718 10.445 -26.668 1.00 85.44 93 SER A CA 1
ATOM 753 C C . SER A 1 93 ? 21.446 8.938 -26.530 1.00 85.44 93 SER A C 1
ATOM 755 O O . SER A 1 93 ? 20.955 8.321 -27.474 1.00 85.44 93 SER A O 1
ATOM 757 N N . SER A 1 94 ? 21.698 8.334 -25.362 1.00 86.31 94 SER A N 1
ATOM 758 C CA . SER A 1 94 ? 21.385 6.923 -25.126 1.00 86.31 94 SER A CA 1
ATOM 759 C C . SER A 1 94 ? 19.874 6.683 -25.083 1.00 86.31 94 SER A C 1
ATOM 761 O O . SER A 1 94 ? 19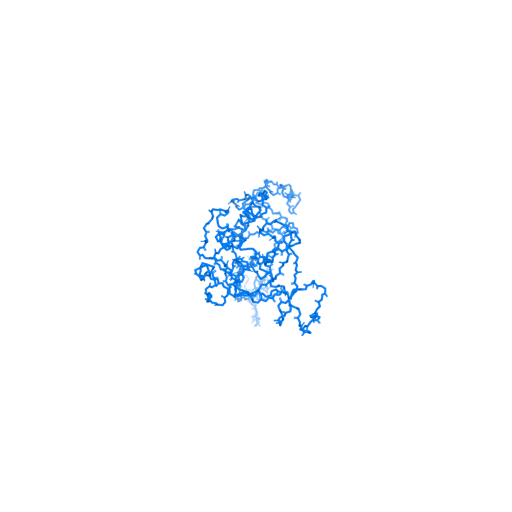.106 7.534 -24.623 1.00 86.31 94 SER A O 1
ATOM 763 N N . ILE A 1 95 ? 19.455 5.518 -25.582 1.00 85.88 95 ILE A N 1
ATOM 764 C CA . ILE A 1 95 ? 18.058 5.086 -25.585 1.00 85.88 95 ILE A CA 1
ATOM 765 C C . ILE A 1 95 ? 17.845 4.142 -24.411 1.00 85.88 95 ILE A C 1
ATOM 767 O O . ILE A 1 95 ? 18.481 3.089 -24.336 1.00 85.88 95 ILE A O 1
ATOM 771 N N . THR A 1 96 ? 16.933 4.496 -23.515 1.00 87.00 96 THR A N 1
ATOM 772 C CA . THR A 1 96 ? 16.613 3.696 -22.334 1.00 87.00 96 THR A CA 1
ATOM 773 C C . THR A 1 96 ? 15.111 3.663 -22.067 1.00 87.00 96 THR A C 1
ATOM 775 O O . THR A 1 96 ? 14.374 4.551 -22.495 1.00 87.00 96 THR A O 1
ATOM 778 N N . PRO A 1 97 ? 14.617 2.627 -21.372 1.00 86.19 97 PRO A N 1
ATOM 779 C CA . PRO A 1 97 ? 13.223 2.576 -20.940 1.00 86.19 97 PRO A CA 1
ATOM 780 C C . PRO A 1 97 ? 12.950 3.377 -19.653 1.00 86.19 97 PRO A C 1
ATOM 782 O O . PRO A 1 97 ? 11.795 3.574 -19.283 1.00 86.19 97 PRO A O 1
ATOM 785 N N . PHE A 1 98 ? 14.000 3.821 -18.957 1.00 88.88 98 PHE A N 1
ATOM 786 C CA . PHE A 1 98 ? 13.928 4.413 -17.620 1.00 88.88 98 PHE A CA 1
ATOM 787 C C . PHE A 1 98 ? 13.805 5.937 -17.656 1.00 88.88 98 PHE A C 1
ATOM 789 O O . PHE A 1 98 ? 14.244 6.576 -18.609 1.00 88.88 98 PHE A O 1
ATOM 796 N N . ASN A 1 99 ? 13.244 6.518 -16.591 1.00 89.25 99 ASN A N 1
ATOM 797 C CA . ASN A 1 99 ? 13.111 7.973 -16.426 1.00 89.25 99 ASN A CA 1
ATOM 798 C C . ASN A 1 99 ? 14.464 8.675 -16.269 1.00 89.25 99 ASN A C 1
ATOM 800 O O . ASN A 1 99 ? 14.622 9.798 -16.732 1.00 89.25 99 ASN A O 1
ATOM 804 N N . LEU A 1 100 ? 15.435 8.004 -15.648 1.00 89.00 100 LEU A N 1
ATOM 805 C CA . LEU A 1 100 ? 16.796 8.502 -15.488 1.00 89.00 100 LEU A CA 1
ATOM 806 C C . LEU A 1 100 ? 17.740 7.738 -16.408 1.00 89.00 100 LEU A C 1
ATOM 808 O O . LEU A 1 100 ? 17.617 6.523 -16.601 1.00 89.00 100 LEU A O 1
ATOM 812 N N . CYS A 1 101 ? 18.689 8.458 -16.996 1.00 87.31 101 CYS A N 1
ATOM 813 C CA . CYS A 1 101 ? 19.726 7.839 -17.798 1.00 87.31 101 CYS A CA 1
ATOM 814 C C . CYS A 1 101 ? 20.736 7.105 -16.892 1.00 87.31 101 CYS A C 1
ATOM 816 O O . CYS A 1 101 ? 21.375 7.756 -16.068 1.00 87.31 101 CYS A O 1
ATOM 818 N N . PRO A 1 102 ? 20.985 5.798 -17.086 1.00 83.56 102 PRO A N 1
ATOM 819 C CA . PRO A 1 102 ? 21.937 5.036 -16.278 1.00 83.56 102 PRO A CA 1
ATOM 820 C C . PRO A 1 102 ? 23.397 5.467 -16.491 1.00 83.56 102 PRO A C 1
ATOM 822 O O . PRO A 1 102 ? 24.247 5.119 -15.686 1.00 83.56 102 PRO A O 1
ATOM 825 N N . LYS A 1 103 ? 23.708 6.201 -17.572 1.00 85.38 103 LYS A N 1
ATOM 826 C CA . LYS A 1 103 ? 25.072 6.680 -17.856 1.00 85.38 103 LYS A CA 1
ATOM 827 C C . LYS A 1 103 ? 25.376 8.061 -17.277 1.00 85.38 103 LYS A C 1
ATOM 829 O O . LYS A 1 103 ? 26.523 8.333 -16.960 1.00 85.38 103 LYS A O 1
ATOM 834 N N . CYS A 1 104 ? 24.389 8.958 -17.222 1.00 86.50 104 CYS A N 1
ATOM 835 C CA . CYS A 1 104 ? 24.626 10.371 -16.897 1.00 86.50 104 CYS A CA 1
ATOM 836 C C . CYS A 1 104 ? 23.612 10.987 -15.925 1.00 86.50 104 CYS A C 1
ATOM 838 O O . CYS A 1 104 ? 23.664 12.192 -15.705 1.00 86.50 104 CYS A O 1
ATOM 840 N N . GLY A 1 105 ? 22.654 10.215 -15.406 1.00 84.75 105 GLY A N 1
ATOM 841 C CA . GLY A 1 105 ? 21.694 10.652 -14.386 1.00 84.75 105 GLY A CA 1
ATOM 842 C C . GLY A 1 105 ? 20.610 11.632 -14.850 1.00 84.75 105 GLY A C 1
ATOM 843 O O . GLY A 1 105 ? 19.618 11.799 -14.157 1.00 84.75 105 GLY A O 1
ATOM 844 N N . SER A 1 106 ? 20.733 12.257 -16.025 1.00 90.19 106 SER A N 1
ATOM 845 C CA . SER A 1 106 ? 19.739 13.228 -16.510 1.00 90.19 106 SER A CA 1
ATOM 846 C C . SER A 1 106 ? 18.393 12.584 -16.861 1.00 90.19 106 SER A C 1
ATOM 848 O O . SER A 1 106 ? 18.350 11.444 -17.342 1.00 90.19 106 SER A O 1
ATOM 850 N N . HIS A 1 107 ? 17.311 13.351 -16.703 1.00 91.69 107 HIS A N 1
ATOM 851 C CA . HIS A 1 107 ? 15.959 12.931 -17.063 1.00 91.69 107 HIS A CA 1
ATOM 852 C C . HIS A 1 107 ? 15.838 12.651 -18.571 1.00 91.69 107 HIS A C 1
ATOM 854 O O . HIS A 1 107 ? 16.344 13.402 -19.408 1.00 91.69 107 HIS A O 1
ATOM 860 N N . THR A 1 108 ? 15.185 11.547 -18.927 1.00 91.19 108 THR A N 1
ATOM 861 C CA . THR A 1 108 ? 15.006 11.110 -20.315 1.00 91.19 108 THR A CA 1
ATOM 862 C C . THR A 1 108 ? 13.672 11.583 -20.887 1.00 91.19 108 THR A C 1
ATOM 864 O O . THR A 1 108 ? 12.685 11.784 -20.177 1.00 91.19 108 THR A O 1
ATOM 867 N N . GLU A 1 109 ? 13.613 11.742 -22.205 1.00 89.69 109 GLU A N 1
ATOM 868 C CA . GLU A 1 109 ? 12.420 12.211 -22.900 1.00 89.69 109 GLU A CA 1
ATOM 869 C C . GLU A 1 109 ? 11.804 11.114 -23.760 1.00 89.69 109 GLU A C 1
ATOM 871 O O . GLU A 1 109 ? 12.506 10.358 -24.430 1.00 89.69 109 GLU A O 1
ATOM 876 N N . PHE A 1 110 ? 10.471 11.040 -23.772 1.00 88.75 110 PHE A N 1
ATOM 877 C CA . PHE A 1 110 ? 9.761 10.105 -24.641 1.00 88.75 110 PHE A CA 1
ATOM 878 C C . PHE A 1 110 ? 10.088 10.334 -26.113 1.00 88.75 110 PHE A C 1
ATOM 880 O O . PHE A 1 110 ? 10.044 11.465 -26.597 1.00 88.75 110 PHE A O 1
ATOM 887 N N . GLN A 1 111 ? 10.307 9.231 -26.822 1.00 85.81 111 GLN A N 1
ATOM 888 C CA . GLN A 1 111 ? 10.372 9.207 -28.272 1.00 85.81 111 GLN A CA 1
ATOM 889 C C . GLN A 1 111 ? 9.269 8.329 -28.838 1.00 85.81 111 GLN A C 1
ATOM 891 O O . GLN A 1 111 ? 8.839 7.350 -28.224 1.00 85.81 111 GLN A O 1
ATOM 896 N N . LYS A 1 112 ? 8.819 8.696 -30.032 1.00 86.00 112 LYS A N 1
ATOM 897 C CA . LYS A 1 112 ? 7.914 7.884 -30.831 1.00 86.00 112 LYS A CA 1
ATOM 898 C C . LYS A 1 112 ? 8.710 7.064 -31.836 1.00 86.00 112 LYS A C 1
ATOM 900 O O . LYS A 1 112 ? 9.790 7.468 -32.255 1.00 86.00 112 LYS A O 1
ATOM 905 N N . MET A 1 113 ? 8.172 5.924 -32.247 1.00 84.94 113 MET A N 1
ATOM 906 C CA . MET A 1 113 ? 8.787 5.045 -33.237 1.00 84.94 113 MET A CA 1
ATOM 907 C C . MET A 1 113 ? 7.752 4.575 -34.266 1.00 84.94 113 MET A C 1
ATOM 909 O O . MET A 1 113 ? 6.653 4.168 -33.881 1.00 84.94 113 MET A O 1
ATOM 913 N N . CYS A 1 114 ? 8.085 4.604 -35.569 1.00 84.75 114 CYS A N 1
ATOM 914 C CA . CYS A 1 114 ? 7.228 3.985 -36.604 1.00 84.75 114 CYS A CA 1
ATOM 915 C C . CYS A 1 114 ? 7.306 2.467 -36.445 1.00 84.75 114 CYS A C 1
ATOM 917 O O . CYS A 1 114 ? 8.388 1.880 -36.494 1.00 84.75 114 CYS A O 1
ATOM 919 N N . LEU A 1 115 ? 6.146 1.821 -36.305 1.00 82.38 115 LEU A N 1
ATOM 920 C CA . LEU A 1 115 ? 6.061 0.367 -36.142 1.00 82.38 115 LEU A CA 1
ATOM 921 C C . LEU A 1 115 ? 6.592 -0.403 -37.364 1.00 82.38 115 LEU A C 1
ATOM 923 O O . LEU A 1 115 ? 7.079 -1.524 -37.193 1.00 82.38 115 LEU A O 1
ATOM 927 N N . LYS A 1 116 ? 6.551 0.220 -38.554 1.00 83.50 116 LYS A N 1
ATOM 928 C CA . LYS A 1 116 ? 7.031 -0.338 -39.830 1.00 83.50 116 LYS A CA 1
ATOM 929 C C . LYS A 1 116 ? 8.529 -0.103 -40.075 1.00 83.50 116 LYS A C 1
ATOM 931 O O . LYS A 1 116 ? 9.248 -1.060 -40.315 1.00 83.50 116 LYS A O 1
ATOM 936 N N . CYS A 1 117 ? 9.012 1.144 -40.006 1.00 80.50 117 CYS A N 1
ATOM 937 C CA . CYS A 1 117 ? 10.393 1.490 -40.383 1.00 80.50 117 CYS A CA 1
ATOM 938 C C . CYS A 1 117 ? 11.386 1.585 -39.211 1.00 80.50 117 CYS A C 1
ATOM 940 O O . CYS A 1 117 ? 12.566 1.821 -39.447 1.00 80.50 117 CYS A O 1
ATOM 942 N N . ASN A 1 118 ? 10.939 1.423 -37.957 1.00 79.44 118 ASN A N 1
ATOM 943 C CA . ASN A 1 118 ? 11.768 1.500 -36.741 1.00 79.44 118 ASN A CA 1
ATOM 944 C C . ASN A 1 118 ? 12.550 2.813 -36.547 1.00 79.44 118 ASN A C 1
ATOM 946 O O . ASN A 1 118 ? 13.445 2.872 -35.705 1.00 79.44 118 ASN A O 1
ATOM 950 N N . LYS A 1 119 ? 12.212 3.875 -37.287 1.00 80.75 119 LYS A N 1
ATOM 951 C CA . LYS A 1 119 ? 12.799 5.203 -37.090 1.00 80.75 119 LYS A CA 1
ATOM 952 C C . LYS A 1 119 ? 12.152 5.919 -35.913 1.00 80.75 119 LYS A C 1
ATOM 954 O O . LYS A 1 119 ? 10.953 5.753 -35.663 1.00 80.75 119 LYS A O 1
ATOM 959 N N . TYR A 1 120 ? 12.965 6.708 -35.218 1.00 81.69 120 TYR A N 1
ATOM 960 C CA . TYR A 1 120 ? 12.562 7.491 -34.058 1.00 81.69 120 TYR A CA 1
ATOM 961 C C . TYR A 1 120 ? 12.166 8.903 -34.462 1.00 81.69 120 TYR A C 1
ATOM 963 O O . TYR A 1 120 ? 12.835 9.530 -35.278 1.00 81.69 120 TYR A O 1
ATOM 971 N N . TYR A 1 121 ? 11.110 9.395 -33.832 1.00 80.62 121 TYR A N 1
ATOM 972 C CA . TYR A 1 121 ? 10.530 10.707 -34.065 1.00 80.62 121 TYR A CA 1
ATOM 973 C C . TYR A 1 121 ? 10.270 11.411 -32.731 1.00 80.62 121 TYR A C 1
ATOM 975 O O . TYR A 1 121 ? 10.184 10.780 -31.666 1.00 80.62 121 TYR A O 1
ATOM 983 N N . THR A 1 122 ? 10.166 12.736 -32.783 1.00 75.81 122 THR A N 1
ATOM 984 C CA . THR A 1 122 ? 9.831 13.571 -31.624 1.00 75.81 122 THR A CA 1
ATOM 985 C C . THR A 1 122 ? 8.360 13.393 -31.228 1.00 75.81 122 THR A C 1
ATOM 987 O O . THR A 1 122 ? 7.553 12.812 -31.956 1.00 75.81 122 THR A O 1
ATOM 990 N N . LYS A 1 123 ? 7.988 13.857 -30.026 1.00 73.56 123 LYS A N 1
ATOM 991 C CA . LYS A 1 123 ? 6.659 13.608 -29.431 1.00 73.56 123 LYS A CA 1
ATOM 992 C C . LYS A 1 123 ? 5.494 14.162 -30.264 1.00 73.56 123 LYS A C 1
ATOM 994 O O . LYS A 1 123 ? 4.395 13.613 -30.181 1.00 73.56 123 LYS A O 1
ATOM 999 N N . ASN A 1 124 ? 5.726 15.210 -31.053 1.00 75.81 124 ASN A N 1
ATOM 1000 C CA . ASN A 1 124 ? 4.665 15.980 -31.706 1.00 75.81 124 ASN A CA 1
ATOM 1001 C C . ASN A 1 124 ? 4.129 15.307 -32.977 1.00 75.81 124 ASN A C 1
ATOM 1003 O O . ASN A 1 124 ? 2.980 15.520 -33.350 1.00 75.81 124 ASN A O 1
ATOM 1007 N N . GLU A 1 125 ? 4.909 14.435 -33.612 1.00 73.69 125 GLU A N 1
ATOM 1008 C CA . GLU A 1 125 ? 4.494 13.793 -34.857 1.00 73.69 125 GLU A CA 1
ATOM 1009 C C . GLU A 1 125 ? 3.624 12.563 -34.582 1.00 73.69 125 GLU A C 1
ATOM 1011 O O . GLU A 1 125 ? 3.935 11.742 -33.719 1.00 73.69 125 GLU A O 1
ATOM 1016 N N . ASN A 1 126 ? 2.515 12.404 -35.306 1.00 74.81 126 ASN A N 1
ATOM 1017 C CA . ASN A 1 126 ? 1.613 11.248 -35.156 1.00 74.81 126 ASN A CA 1
ATOM 1018 C C . ASN A 1 126 ? 1.733 10.238 -36.303 1.00 74.81 126 ASN A C 1
ATOM 1020 O O . ASN A 1 126 ? 1.404 9.062 -36.135 1.00 74.81 126 ASN A O 1
ATOM 1024 N N . LYS A 1 127 ? 2.235 10.687 -37.454 1.00 81.19 127 LYS A N 1
ATOM 1025 C CA . LYS A 1 127 ? 2.452 9.869 -38.643 1.00 81.19 127 LYS A CA 1
ATOM 1026 C C . LYS A 1 127 ? 3.904 9.979 -39.061 1.00 81.19 127 LYS A C 1
ATOM 1028 O O . LYS A 1 127 ? 4.506 11.043 -38.986 1.00 81.19 127 LYS A O 1
ATOM 1033 N N . CYS A 1 128 ? 4.453 8.865 -39.506 1.00 79.56 128 CYS A N 1
ATOM 1034 C CA . CYS A 1 128 ? 5.796 8.841 -40.049 1.00 79.56 128 CYS A CA 1
ATOM 1035 C C . CYS A 1 128 ? 5.822 9.480 -41.439 1.00 79.56 128 CYS A C 1
ATOM 1037 O O . CYS A 1 128 ? 5.132 9.003 -42.341 1.00 79.56 128 CYS A O 1
ATOM 1039 N N . GLN A 1 129 ? 6.679 10.484 -41.622 1.00 79.94 129 GLN A N 1
ATOM 1040 C CA . GLN A 1 129 ? 6.849 11.186 -42.899 1.00 79.94 129 GLN A CA 1
ATOM 1041 C C . GLN A 1 129 ? 7.360 10.277 -44.034 1.00 79.94 129 GLN A C 1
ATOM 1043 O O . GLN A 1 129 ? 7.176 10.585 -45.202 1.00 79.94 129 GLN A O 1
ATOM 1048 N N . GLN A 1 130 ? 7.974 9.135 -43.701 1.00 79.12 130 GLN A N 1
ATOM 1049 C CA . GLN A 1 130 ? 8.573 8.226 -44.683 1.00 79.12 130 GLN A CA 1
ATOM 1050 C C . GLN A 1 130 ? 7.730 6.970 -44.965 1.00 79.12 130 GLN A C 1
ATOM 1052 O O . GLN A 1 130 ? 7.727 6.464 -46.078 1.00 79.12 130 GLN A O 1
ATOM 1057 N N . CYS A 1 131 ? 7.055 6.428 -43.942 1.00 80.06 131 CYS A N 1
ATOM 1058 C CA . CYS A 1 131 ? 6.330 5.147 -44.009 1.00 80.06 131 CYS A CA 1
ATOM 1059 C C . CYS A 1 131 ? 4.796 5.342 -44.066 1.00 80.06 131 CYS A C 1
ATOM 1061 O O . CYS A 1 131 ? 4.068 4.362 -44.225 1.00 80.06 131 CYS A O 1
ATOM 1063 N N . GLY A 1 132 ? 4.291 6.557 -43.795 1.00 78.56 132 GLY A N 1
ATOM 1064 C CA . GLY A 1 132 ? 2.864 6.856 -43.573 1.00 78.56 132 GLY A CA 1
ATOM 1065 C C . GLY A 1 132 ? 2.237 6.147 -42.359 1.00 78.56 132 GLY A C 1
ATOM 1066 O O . GLY A 1 132 ? 1.071 6.354 -42.036 1.00 78.56 132 GLY A O 1
ATOM 1067 N N . GLY A 1 133 ? 2.997 5.284 -41.682 1.00 81.50 133 GLY A N 1
ATOM 1068 C CA . GLY A 1 133 ? 2.545 4.446 -40.582 1.00 81.50 133 GLY A CA 1
ATOM 1069 C C . GLY A 1 133 ? 2.390 5.196 -39.263 1.00 81.50 133 GLY A C 1
ATOM 1070 O O . GLY A 1 133 ? 2.945 6.280 -39.059 1.00 81.50 133 GLY A O 1
ATOM 1071 N N . LEU A 1 134 ? 1.649 4.561 -38.355 1.00 82.94 134 LEU A N 1
ATOM 1072 C CA . LEU A 1 134 ? 1.396 5.066 -37.012 1.00 82.94 134 LEU A CA 1
ATOM 1073 C C . LEU A 1 134 ? 2.668 5.048 -36.162 1.00 82.94 134 LEU A C 1
ATOM 1075 O O . LEU A 1 134 ? 3.454 4.091 -36.178 1.00 82.94 134 LEU A O 1
ATOM 1079 N N . LEU A 1 135 ? 2.833 6.126 -35.407 1.00 84.81 135 LEU A N 1
ATOM 1080 C CA . LEU A 1 135 ? 3.903 6.299 -34.444 1.00 84.81 135 LEU A CA 1
ATOM 1081 C C . LEU A 1 135 ? 3.434 5.853 -33.055 1.00 84.81 135 LEU A C 1
ATOM 1083 O O . LEU A 1 135 ? 2.440 6.357 -32.536 1.00 84.81 135 LEU A O 1
ATOM 1087 N N . ALA A 1 136 ? 4.168 4.925 -32.445 1.00 85.12 136 ALA A N 1
ATOM 1088 C CA . ALA A 1 136 ? 3.888 4.414 -31.106 1.00 85.12 136 ALA A CA 1
ATOM 1089 C C . ALA A 1 136 ? 5.009 4.788 -30.129 1.00 85.12 136 ALA A C 1
ATOM 1091 O O . ALA A 1 136 ? 6.160 4.967 -30.525 1.00 85.12 136 ALA A O 1
ATOM 1092 N N . PHE A 1 137 ? 4.679 4.891 -28.842 1.00 86.50 137 PHE A N 1
ATOM 1093 C CA . PHE A 1 137 ? 5.670 5.139 -27.786 1.00 86.50 137 PHE A CA 1
ATOM 1094 C C . PHE A 1 137 ? 6.423 3.876 -27.367 1.00 86.50 137 PHE A C 1
ATOM 1096 O O . PHE A 1 137 ? 7.523 3.969 -26.823 1.00 86.50 137 PHE A O 1
ATOM 1103 N N . SER A 1 138 ? 5.835 2.706 -27.611 1.00 88.31 138 SER A N 1
ATOM 1104 C CA . SER A 1 138 ? 6.359 1.410 -27.203 1.00 88.31 138 SER A CA 1
ATOM 1105 C C . SER A 1 138 ? 6.422 0.443 -28.377 1.00 88.31 138 SER A C 1
ATOM 1107 O O . SER A 1 138 ? 5.739 0.607 -29.392 1.00 88.31 138 SER A O 1
ATOM 1109 N N . LYS A 1 139 ? 7.289 -0.552 -28.236 1.00 88.00 139 LYS A N 1
ATOM 1110 C CA . LYS A 1 139 ? 7.364 -1.723 -29.104 1.00 88.00 139 LYS A CA 1
ATOM 1111 C C . LYS A 1 139 ? 8.018 -2.843 -28.316 1.00 88.00 139 LYS A C 1
ATOM 1113 O O . LYS A 1 139 ? 8.864 -2.590 -27.453 1.00 88.00 139 LYS A O 1
ATOM 1118 N N . GLU A 1 140 ? 7.707 -4.075 -28.691 1.00 90.06 140 GLU A N 1
ATOM 1119 C CA . GLU A 1 140 ? 8.419 -5.238 -28.187 1.00 90.06 140 GLU A CA 1
ATOM 1120 C C . GLU A 1 140 ? 9.930 -5.114 -28.414 1.00 90.06 140 GLU A C 1
ATOM 1122 O O . GLU A 1 140 ? 10.419 -4.864 -29.522 1.00 90.06 140 GLU A O 1
ATOM 1127 N N . ALA A 1 141 ? 10.682 -5.291 -27.334 1.00 88.69 141 ALA A N 1
ATOM 1128 C CA . ALA A 1 141 ? 12.130 -5.269 -27.332 1.00 88.69 141 ALA A CA 1
ATOM 1129 C C . ALA A 1 141 ? 12.674 -6.428 -26.492 1.00 88.69 141 ALA A C 1
ATOM 1131 O O . ALA A 1 141 ? 12.066 -6.857 -25.510 1.00 88.69 141 ALA A O 1
ATOM 1132 N N . SER A 1 142 ? 13.848 -6.930 -26.879 1.00 90.69 142 SER A N 1
ATOM 1133 C CA . SER A 1 142 ? 14.601 -7.868 -26.050 1.00 90.69 142 SER A CA 1
ATOM 1134 C C . SER A 1 142 ? 15.299 -7.098 -24.933 1.00 90.69 142 SER A C 1
ATOM 1136 O O . SER A 1 142 ? 16.216 -6.321 -25.194 1.00 90.69 142 SER A O 1
ATOM 1138 N N . PHE A 1 143 ? 14.900 -7.345 -23.692 1.00 90.62 143 PHE A N 1
ATOM 1139 C CA . PHE A 1 143 ? 15.462 -6.727 -22.500 1.00 90.62 143 PHE A CA 1
ATOM 1140 C C . PHE A 1 143 ? 16.294 -7.741 -21.710 1.00 90.62 143 PHE A C 1
ATOM 1142 O O . PHE A 1 143 ? 15.848 -8.860 -21.454 1.00 90.62 143 PHE A O 1
ATOM 1149 N N . ASN A 1 144 ? 17.517 -7.360 -21.3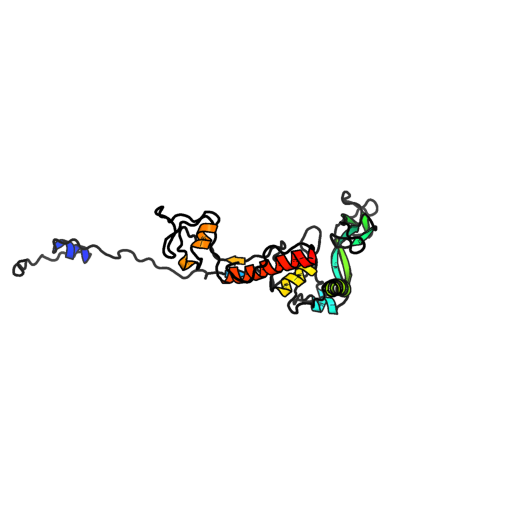32 1.00 91.38 144 ASN A N 1
ATOM 1150 C CA . ASN A 1 144 ? 18.384 -8.190 -20.496 1.00 91.38 144 ASN A CA 1
ATOM 1151 C C . ASN A 1 144 ? 18.061 -7.933 -19.019 1.00 91.38 144 ASN A C 1
ATOM 1153 O O . ASN A 1 144 ? 18.635 -7.039 -18.395 1.00 91.38 144 ASN A O 1
ATOM 1157 N N . ILE A 1 145 ? 17.114 -8.707 -18.488 1.00 90.44 145 ILE A N 1
ATOM 1158 C CA . ILE A 1 145 ? 16.675 -8.575 -17.098 1.00 90.44 145 ILE A CA 1
ATOM 1159 C C . ILE A 1 145 ? 17.748 -9.046 -16.122 1.00 90.44 145 ILE A C 1
ATOM 1161 O O . ILE A 1 145 ? 17.889 -8.437 -15.070 1.00 90.44 145 ILE A O 1
ATOM 1165 N N . GLN A 1 146 ? 18.548 -10.050 -16.490 1.00 90.88 146 GLN A N 1
ATOM 1166 C CA . GLN A 1 146 ? 19.612 -10.570 -15.633 1.00 90.88 146 GLN A CA 1
ATOM 1167 C C . GLN A 1 146 ? 20.695 -9.525 -15.363 1.00 90.88 146 GLN A C 1
ATOM 1169 O O . GLN A 1 146 ? 21.119 -9.365 -14.221 1.00 90.88 146 GLN A O 1
ATOM 1174 N N . ASN A 1 147 ? 21.143 -8.805 -16.395 1.00 90.69 147 ASN A N 1
ATOM 1175 C CA . ASN A 1 147 ? 22.126 -7.741 -16.201 1.00 90.69 147 ASN A CA 1
ATOM 1176 C C . ASN A 1 147 ? 21.525 -6.601 -15.373 1.00 90.69 147 ASN A C 1
ATOM 1178 O O . ASN A 1 147 ? 22.118 -6.173 -14.392 1.00 90.69 147 ASN A O 1
ATOM 1182 N N . TYR A 1 148 ? 20.306 -6.173 -15.715 1.00 89.38 148 TYR A N 1
ATOM 1183 C CA . TYR A 1 148 ? 19.631 -5.089 -15.005 1.00 89.38 148 TYR A CA 1
ATOM 1184 C C . TYR A 1 148 ? 19.417 -5.398 -13.516 1.00 89.38 148 TYR A C 1
ATOM 1186 O O . TYR A 1 148 ? 19.714 -4.557 -12.670 1.00 89.38 148 TYR A O 1
ATOM 1194 N N . SER A 1 149 ? 18.963 -6.610 -13.181 1.00 88.81 149 SER A N 1
ATOM 1195 C CA . SER A 1 149 ? 18.807 -7.028 -11.788 1.00 88.81 149 SER A CA 1
ATOM 1196 C C . SER A 1 149 ? 20.151 -7.108 -11.075 1.00 88.81 149 SER A C 1
ATOM 1198 O O . SER A 1 149 ? 20.254 -6.633 -9.953 1.00 88.81 149 SER A O 1
ATOM 1200 N N . LYS A 1 150 ? 21.192 -7.660 -11.718 1.00 88.06 150 LYS A N 1
ATOM 1201 C CA . LYS A 1 150 ? 22.535 -7.742 -11.126 1.00 88.06 150 LYS A CA 1
ATOM 1202 C C . LYS A 1 150 ? 23.081 -6.361 -10.784 1.00 88.06 150 LYS A C 1
ATOM 1204 O O . LYS A 1 150 ? 23.543 -6.196 -9.666 1.00 88.06 150 LYS A O 1
ATOM 1209 N N . THR A 1 151 ? 22.960 -5.384 -11.687 1.00 87.19 151 THR A N 1
ATOM 1210 C CA . THR A 1 151 ? 23.413 -4.005 -11.441 1.00 87.19 151 THR A CA 1
ATOM 1211 C C . THR A 1 151 ? 22.749 -3.396 -10.205 1.00 87.19 151 THR A C 1
ATOM 1213 O O . THR A 1 151 ? 23.439 -2.801 -9.385 1.00 87.19 151 THR A O 1
ATOM 1216 N N . ILE A 1 152 ? 21.432 -3.577 -10.048 1.00 86.50 152 ILE A N 1
ATOM 1217 C CA . ILE A 1 152 ? 20.680 -3.058 -8.891 1.00 86.50 152 ILE A CA 1
ATOM 1218 C C . ILE A 1 152 ? 21.091 -3.765 -7.593 1.00 86.50 152 ILE A C 1
ATOM 1220 O O . ILE A 1 152 ? 21.236 -3.133 -6.551 1.00 86.50 152 ILE A O 1
ATOM 1224 N N . LEU A 1 153 ? 21.261 -5.086 -7.639 1.00 86.38 153 LEU A N 1
ATOM 1225 C CA . LEU A 1 153 ? 21.596 -5.876 -6.453 1.00 86.38 153 LEU A CA 1
ATOM 1226 C C . LEU A 1 153 ? 23.028 -5.610 -5.993 1.00 86.38 153 LEU A C 1
ATOM 1228 O O . LEU A 1 153 ? 23.257 -5.492 -4.795 1.00 86.38 153 LEU A O 1
ATOM 1232 N N . SER A 1 154 ? 23.971 -5.455 -6.931 1.00 84.56 154 SER A N 1
ATOM 1233 C CA . SER A 1 154 ? 25.363 -5.119 -6.619 1.00 84.56 154 SER A CA 1
ATOM 1234 C C . SER A 1 154 ? 25.512 -3.717 -6.046 1.00 84.56 154 SER A C 1
ATOM 1236 O O . SER A 1 154 ? 26.371 -3.508 -5.203 1.00 84.56 154 SER A O 1
ATOM 1238 N N . SER A 1 155 ? 24.686 -2.754 -6.473 1.00 81.38 155 SER A N 1
ATOM 1239 C CA . SER A 1 155 ? 24.749 -1.398 -5.915 1.00 81.38 155 SER A CA 1
ATOM 1240 C C . SER A 1 155 ? 24.239 -1.317 -4.477 1.00 81.38 155 SER A C 1
ATOM 1242 O O . SER A 1 155 ? 24.599 -0.387 -3.771 1.00 81.38 155 SER A O 1
ATOM 1244 N N . LEU A 1 156 ? 23.400 -2.265 -4.050 1.00 79.50 156 LEU A N 1
ATOM 1245 C CA . LEU A 1 156 ? 22.702 -2.207 -2.762 1.00 79.50 156 LEU A CA 1
ATOM 1246 C C . LEU A 1 156 ? 23.054 -3.362 -1.815 1.00 79.50 156 LEU A C 1
ATOM 1248 O O . LEU A 1 156 ? 22.499 -3.436 -0.725 1.00 79.50 156 LEU A O 1
ATOM 1252 N N . ASN A 1 157 ? 23.942 -4.278 -2.221 1.00 81.50 157 ASN A N 1
ATOM 1253 C CA . ASN A 1 157 ? 24.282 -5.500 -1.481 1.00 81.50 157 ASN A CA 1
ATOM 1254 C C . ASN A 1 157 ? 23.050 -6.298 -1.006 1.00 81.50 157 ASN A C 1
ATOM 1256 O O . ASN A 1 157 ? 23.030 -6.865 0.084 1.00 81.50 157 ASN A O 1
ATOM 1260 N N . MET A 1 158 ? 22.010 -6.359 -1.842 1.00 82.31 158 MET A N 1
ATOM 1261 C CA . MET A 1 158 ? 20.762 -7.064 -1.535 1.00 82.31 158 MET A CA 1
ATOM 1262 C C . MET A 1 158 ? 20.649 -8.377 -2.308 1.00 82.31 158 MET A C 1
ATOM 1264 O O . MET A 1 158 ? 21.160 -8.517 -3.420 1.00 82.31 158 MET A O 1
ATOM 1268 N N . SER A 1 159 ? 19.902 -9.329 -1.750 1.00 84.12 159 SER A N 1
ATOM 1269 C CA . SER A 1 159 ? 19.461 -10.533 -2.451 1.00 84.12 159 SER A CA 1
ATOM 1270 C C . SER A 1 159 ? 18.044 -10.359 -3.009 1.00 84.12 159 SER A C 1
ATOM 1272 O O . SER A 1 159 ? 17.260 -9.528 -2.549 1.00 84.12 159 SER A O 1
ATOM 1274 N N . ILE A 1 160 ? 17.703 -11.135 -4.041 1.00 82.81 160 ILE A N 1
ATOM 1275 C CA . ILE A 1 160 ? 16.344 -11.140 -4.595 1.00 82.81 160 ILE A CA 1
ATOM 1276 C C . ILE A 1 160 ? 15.438 -11.940 -3.656 1.00 82.81 160 ILE A C 1
ATOM 1278 O O . ILE A 1 160 ? 15.719 -13.119 -3.437 1.00 82.81 160 ILE A O 1
ATOM 1282 N N . PRO A 1 161 ? 14.319 -11.370 -3.177 1.00 88.19 161 PRO A N 1
ATOM 1283 C CA . PRO A 1 161 ? 13.355 -12.121 -2.385 1.00 88.19 161 PRO A CA 1
ATOM 1284 C C . PRO A 1 161 ? 12.718 -13.260 -3.191 1.00 88.19 161 PRO A C 1
ATOM 1286 O O . PRO A 1 161 ? 12.295 -13.070 -4.336 1.00 88.19 161 PRO A O 1
ATOM 1289 N N . ASP A 1 162 ? 12.559 -14.433 -2.574 1.00 82.81 162 ASP A N 1
ATOM 1290 C CA . ASP A 1 162 ? 12.037 -15.629 -3.254 1.00 82.81 162 ASP A CA 1
ATOM 1291 C C . ASP A 1 162 ? 10.616 -15.445 -3.797 1.00 82.81 162 ASP A C 1
ATOM 1293 O O . ASP A 1 162 ? 10.271 -15.931 -4.876 1.00 82.81 162 ASP A O 1
ATOM 1297 N N . LYS A 1 163 ? 9.780 -14.698 -3.070 1.00 85.88 163 LYS A N 1
ATOM 1298 C CA . LYS A 1 163 ? 8.380 -14.435 -3.431 1.00 85.88 163 LYS A CA 1
ATOM 1299 C C . LYS A 1 163 ? 8.205 -13.131 -4.214 1.00 85.88 163 LYS A C 1
ATOM 1301 O O . LYS A 1 163 ? 7.178 -12.476 -4.059 1.00 85.88 163 LYS A O 1
ATOM 1306 N N . PHE A 1 164 ? 9.161 -12.752 -5.064 1.00 92.75 164 PHE A N 1
ATOM 1307 C CA . PHE A 1 164 ? 9.069 -11.531 -5.869 1.00 92.75 164 PHE A CA 1
ATOM 1308 C C . PHE A 1 164 ? 8.396 -11.757 -7.234 1.00 92.75 164 PHE A C 1
ATOM 1310 O O . PHE A 1 164 ? 8.928 -12.453 -8.107 1.00 92.75 164 PHE A O 1
ATOM 1317 N N . LYS A 1 165 ? 7.221 -11.145 -7.431 1.00 93.44 165 LYS A N 1
ATOM 1318 C CA . LYS A 1 165 ? 6.395 -11.251 -8.637 1.00 93.44 165 LYS A CA 1
ATOM 1319 C C . LYS A 1 165 ? 6.207 -9.912 -9.349 1.00 93.44 165 LYS A C 1
ATOM 1321 O O . LYS A 1 165 ? 5.928 -8.881 -8.731 1.00 93.44 165 LYS A O 1
ATOM 1326 N N . GLY A 1 166 ? 6.284 -9.975 -10.677 1.00 92.62 166 GLY A N 1
ATOM 1327 C CA . GLY A 1 166 ? 5.962 -8.876 -11.589 1.00 92.62 166 GLY A CA 1
ATOM 1328 C C . GLY A 1 166 ? 4.621 -9.063 -12.309 1.00 92.62 166 GLY A C 1
ATOM 1329 O O . GLY A 1 166 ? 3.815 -9.940 -11.981 1.00 92.62 166 GLY A O 1
ATOM 1330 N N . ILE A 1 167 ? 4.390 -8.253 -13.340 1.00 93.06 167 ILE A N 1
ATOM 1331 C CA . ILE A 1 167 ? 3.215 -8.346 -14.227 1.00 93.06 167 ILE A CA 1
ATOM 1332 C C . ILE A 1 167 ? 3.598 -9.003 -15.553 1.00 93.06 167 ILE A C 1
ATOM 1334 O O . ILE A 1 167 ? 4.760 -8.992 -15.909 1.00 93.06 167 ILE A O 1
ATOM 1338 N N . LEU A 1 168 ? 2.651 -9.559 -16.316 1.00 90.06 168 LEU A N 1
ATOM 1339 C CA . LEU A 1 168 ? 2.971 -10.143 -17.636 1.00 90.06 168 LEU A CA 1
ATOM 1340 C C . LEU A 1 168 ? 3.138 -9.091 -18.744 1.00 90.06 168 LEU A C 1
ATOM 1342 O O . LEU A 1 168 ? 3.807 -9.304 -19.749 1.00 90.06 168 LEU A O 1
ATOM 1346 N N . GLY A 1 169 ? 2.498 -7.942 -18.573 1.00 90.19 169 GLY A N 1
ATOM 1347 C CA . GLY A 1 169 ? 2.492 -6.883 -19.563 1.00 90.19 169 GLY A CA 1
ATOM 1348 C C . GLY A 1 169 ? 1.909 -5.619 -18.968 1.00 90.19 169 GLY A C 1
ATOM 1349 O O . GLY A 1 169 ? 1.051 -5.668 -18.084 1.00 90.19 169 GLY A O 1
ATOM 1350 N N . LEU A 1 170 ? 2.406 -4.487 -19.445 1.00 91.56 170 LEU A N 1
ATOM 1351 C CA . LEU A 1 170 ? 1.955 -3.175 -19.014 1.00 91.56 170 LEU A CA 1
ATOM 1352 C C . LEU A 1 170 ? 0.626 -2.826 -19.684 1.00 91.56 170 LEU A C 1
ATOM 1354 O O . LEU A 1 170 ? 0.461 -3.022 -20.887 1.00 91.56 170 LEU A O 1
ATOM 1358 N N . THR A 1 171 ? -0.315 -2.270 -18.925 1.00 88.62 171 THR A N 1
ATOM 1359 C CA . THR A 1 171 ? -1.608 -1.782 -19.440 1.00 88.62 171 THR A CA 1
ATOM 1360 C C . THR A 1 171 ? -1.657 -0.261 -19.580 1.00 88.62 171 THR A C 1
ATOM 1362 O O . THR A 1 171 ? -2.630 0.264 -20.109 1.00 88.62 171 THR A O 1
ATOM 1365 N N . ASN A 1 172 ? -0.630 0.466 -19.129 1.00 89.62 172 ASN A N 1
ATOM 1366 C CA . ASN A 1 172 ? -0.580 1.922 -19.250 1.00 89.62 172 ASN A CA 1
ATOM 1367 C C . ASN A 1 172 ? -0.376 2.367 -20.710 1.00 89.62 172 ASN A C 1
ATOM 1369 O O . ASN A 1 172 ? 0.252 1.677 -21.514 1.00 89.62 172 ASN A O 1
ATOM 1373 N N . LYS A 1 173 ? -0.873 3.568 -21.035 1.00 88.44 173 LYS A N 1
ATOM 1374 C CA . LYS A 1 173 ? -0.838 4.155 -22.388 1.00 88.44 173 LYS A CA 1
ATOM 1375 C C . LYS A 1 173 ? 0.566 4.192 -22.995 1.00 88.44 173 LYS A C 1
ATOM 1377 O O . LYS A 1 173 ? 0.734 3.963 -24.186 1.00 88.44 173 LYS A O 1
ATOM 1382 N N . PHE A 1 174 ? 1.565 4.482 -22.166 1.00 89.38 174 PHE A N 1
ATOM 1383 C CA . PHE A 1 174 ? 2.941 4.665 -22.614 1.00 89.38 174 PHE A CA 1
ATOM 1384 C C . PHE A 1 174 ? 3.815 3.421 -22.453 1.00 89.38 174 PHE A C 1
ATOM 1386 O O . PHE A 1 174 ? 4.951 3.470 -22.896 1.00 89.38 174 PHE A O 1
ATOM 1393 N N . LYS A 1 175 ? 3.347 2.331 -21.825 1.00 91.94 175 LYS A N 1
ATOM 1394 C CA . LYS A 1 175 ? 4.188 1.160 -21.493 1.00 91.94 175 LYS A CA 1
ATOM 1395 C C . LYS A 1 175 ? 5.476 1.532 -20.743 1.00 91.94 175 LYS A C 1
ATOM 1397 O O . LYS A 1 175 ? 6.545 0.990 -21.014 1.00 91.94 175 LYS A O 1
ATOM 1402 N N . VAL A 1 176 ? 5.378 2.466 -19.794 1.00 91.88 176 VAL A N 1
ATOM 1403 C CA . VAL A 1 176 ? 6.485 2.797 -18.879 1.00 91.88 176 VAL A CA 1
ATOM 1404 C C . VAL A 1 176 ? 6.491 1.784 -17.735 1.00 91.88 176 VAL A C 1
ATOM 1406 O O . VAL A 1 176 ? 5.467 1.687 -17.052 1.00 91.88 176 VAL A O 1
ATOM 1409 N N . PRO A 1 177 ? 7.586 1.034 -17.526 1.00 92.44 177 PRO A N 1
ATOM 1410 C CA . PRO A 1 177 ? 7.711 0.114 -16.409 1.00 92.44 177 PRO A CA 1
ATOM 1411 C C . PRO A 1 177 ? 8.061 0.860 -15.124 1.00 92.44 177 PRO A C 1
ATOM 1413 O O . PRO A 1 177 ? 8.765 1.872 -15.139 1.00 92.44 177 PRO A O 1
ATOM 1416 N N . GLU A 1 178 ? 7.611 0.316 -14.001 1.00 93.19 178 GLU A N 1
ATOM 1417 C CA . GLU A 1 178 ? 8.092 0.738 -12.690 1.00 93.19 178 GLU A CA 1
ATOM 1418 C C . GLU A 1 178 ? 9.558 0.306 -12.477 1.00 93.19 178 GLU A C 1
ATOM 1420 O O . GLU A 1 178 ? 9.925 -0.792 -12.905 1.00 93.19 178 GLU A O 1
ATOM 1425 N N . PRO A 1 179 ? 10.408 1.112 -11.807 1.00 92.25 179 PRO A N 1
ATOM 1426 C CA . PRO A 1 179 ? 11.746 0.676 -11.412 1.00 92.25 179 PRO A CA 1
ATOM 1427 C C . PRO A 1 179 ? 11.709 -0.622 -10.596 1.00 92.25 179 PRO A C 1
ATOM 1429 O O . PRO A 1 179 ? 10.977 -0.734 -9.612 1.00 92.25 179 PRO A O 1
ATOM 1432 N N . LEU A 1 180 ? 12.538 -1.599 -10.975 1.00 92.12 180 LEU A N 1
ATOM 1433 C CA . LEU A 1 180 ? 12.526 -2.923 -10.341 1.00 92.12 180 LEU A CA 1
ATOM 1434 C C . LEU A 1 180 ? 12.908 -2.862 -8.855 1.00 92.12 180 LEU A C 1
ATOM 1436 O O . LEU A 1 180 ? 12.396 -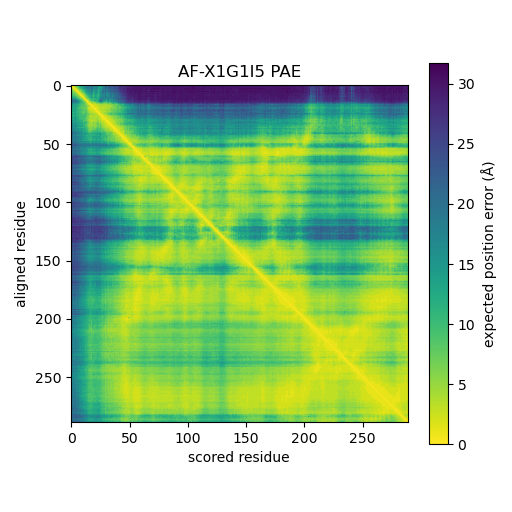3.651 -8.065 1.00 92.12 180 LEU A O 1
ATOM 1440 N N . LEU A 1 181 ? 13.748 -1.894 -8.478 1.00 92.00 181 LEU A N 1
ATOM 1441 C CA . LEU A 1 181 ? 14.180 -1.660 -7.103 1.00 92.00 181 LEU A CA 1
ATOM 1442 C C . LEU A 1 181 ? 13.002 -1.446 -6.143 1.00 92.00 181 LEU A C 1
ATOM 1444 O O . LEU A 1 181 ? 12.922 -2.135 -5.131 1.00 92.00 181 LEU A O 1
ATOM 1448 N N . LYS A 1 182 ? 12.020 -0.611 -6.507 1.00 93.62 182 LYS A N 1
ATOM 1449 C CA . LYS A 1 182 ? 10.795 -0.429 -5.705 1.00 93.62 182 LYS A CA 1
ATOM 1450 C C . LYS A 1 182 ? 10.091 -1.762 -5.456 1.00 93.62 182 LYS A C 1
ATOM 1452 O O . LYS A 1 182 ? 9.652 -2.061 -4.352 1.00 93.62 182 LYS A O 1
ATOM 1457 N N . GLY A 1 183 ? 10.049 -2.608 -6.482 1.00 94.00 183 GLY A N 1
ATOM 1458 C CA . GLY A 1 183 ? 9.523 -3.964 -6.391 1.00 94.00 183 GLY A CA 1
ATOM 1459 C C . GLY A 1 183 ? 10.272 -4.866 -5.409 1.00 94.00 183 GLY A C 1
ATOM 1460 O O . GLY A 1 183 ? 9.632 -5.607 -4.663 1.00 94.00 183 GLY A O 1
ATOM 1461 N N . ILE A 1 184 ? 11.606 -4.799 -5.404 1.00 93.44 184 ILE A N 1
ATOM 1462 C CA . ILE A 1 184 ? 12.470 -5.559 -4.487 1.00 93.44 184 ILE A CA 1
ATOM 1463 C C . ILE A 1 184 ? 12.212 -5.119 -3.042 1.00 93.44 184 ILE A C 1
ATOM 1465 O O . ILE A 1 184 ? 11.977 -5.974 -2.188 1.00 93.44 184 ILE A O 1
ATOM 1469 N N . LEU A 1 185 ? 12.166 -3.808 -2.786 1.00 94.00 185 LEU A N 1
ATOM 1470 C CA . LEU A 1 185 ? 11.889 -3.248 -1.458 1.00 94.00 185 LEU A CA 1
ATOM 1471 C C . LEU A 1 185 ? 10.486 -3.627 -0.956 1.00 94.00 185 LEU A C 1
ATOM 1473 O O . LEU A 1 185 ? 10.325 -4.030 0.197 1.00 94.00 185 LEU A O 1
ATOM 1477 N N . ARG A 1 186 ? 9.466 -3.610 -1.828 1.00 95.00 186 ARG A N 1
ATOM 1478 C CA . ARG A 1 186 ? 8.126 -4.113 -1.468 1.00 95.00 186 ARG A CA 1
ATOM 1479 C C . ARG A 1 186 ? 8.133 -5.599 -1.146 1.00 95.00 186 ARG A C 1
ATOM 1481 O O . ARG A 1 186 ? 7.484 -6.020 -0.194 1.00 95.00 186 ARG A O 1
ATOM 1488 N N . ALA A 1 187 ? 8.850 -6.402 -1.929 1.00 93.75 187 ALA A N 1
ATOM 1489 C CA . ALA A 1 187 ? 8.930 -7.839 -1.702 1.00 93.75 187 ALA A CA 1
ATOM 1490 C C . ALA A 1 187 ? 9.669 -8.183 -0.398 1.00 93.75 187 ALA A C 1
ATOM 1492 O O . ALA A 1 187 ? 9.214 -9.084 0.305 1.00 93.75 187 ALA A O 1
ATOM 1493 N N . LYS A 1 188 ? 10.727 -7.437 -0.043 1.00 93.12 188 LYS A N 1
ATOM 1494 C CA . LYS A 1 188 ? 11.422 -7.519 1.256 1.00 93.12 188 LYS A CA 1
ATOM 1495 C C . LYS A 1 188 ? 10.451 -7.277 2.417 1.00 93.12 188 LYS A C 1
ATOM 1497 O O . LYS A 1 188 ? 10.395 -8.082 3.338 1.00 93.12 188 LYS A O 1
ATOM 1502 N N . ASN A 1 189 ? 9.620 -6.240 2.314 1.00 92.56 189 ASN A N 1
ATOM 1503 C CA . ASN A 1 189 ? 8.636 -5.874 3.340 1.00 92.56 189 ASN A CA 1
ATOM 1504 C C . ASN A 1 189 ? 7.304 -6.655 3.245 1.00 92.56 189 ASN A C 1
ATOM 1506 O O . ASN A 1 189 ? 6.373 -6.423 4.014 1.00 92.56 189 ASN A O 1
ATOM 1510 N N . GLY A 1 190 ? 7.173 -7.605 2.309 1.00 92.56 190 GLY A N 1
ATOM 1511 C CA . GLY A 1 190 ? 5.956 -8.410 2.136 1.00 92.56 190 GLY A CA 1
ATOM 1512 C C . GLY A 1 190 ? 4.720 -7.623 1.668 1.00 92.56 190 GLY A C 1
ATOM 1513 O O . GLY A 1 190 ? 3.588 -8.079 1.877 1.00 92.56 190 GLY A O 1
ATOM 1514 N N . LEU A 1 191 ? 4.929 -6.466 1.037 1.00 94.81 191 LEU A N 1
ATOM 1515 C CA . LEU A 1 191 ? 3.894 -5.562 0.535 1.00 94.81 191 LEU A CA 1
ATOM 1516 C C . LEU A 1 191 ? 3.479 -5.912 -0.890 1.00 94.81 191 LEU A C 1
ATOM 1518 O O . LEU A 1 191 ? 4.264 -6.434 -1.683 1.00 94.81 191 LEU A O 1
ATOM 1522 N N . LEU A 1 192 ? 2.229 -5.595 -1.222 1.00 93.81 192 LEU A N 1
ATOM 1523 C CA . LEU A 1 192 ? 1.627 -5.861 -2.526 1.00 93.81 192 LEU A CA 1
ATOM 1524 C C . LEU A 1 192 ? 1.178 -4.552 -3.173 1.00 93.81 192 LEU A C 1
ATOM 1526 O O . LEU A 1 192 ? 0.649 -3.674 -2.496 1.00 93.81 192 LEU A O 1
ATOM 1530 N N . VAL A 1 193 ? 1.360 -4.449 -4.489 1.00 94.00 193 VAL A N 1
ATOM 1531 C CA . VAL A 1 193 ? 1.035 -3.248 -5.265 1.00 94.00 193 VAL A CA 1
ATOM 1532 C C . VAL A 1 193 ? -0.235 -3.442 -6.097 1.00 94.00 193 VAL A C 1
ATOM 1534 O O . VAL A 1 193 ? -0.496 -4.524 -6.644 1.00 94.00 193 VAL A O 1
ATOM 1537 N N . TYR A 1 194 ? -1.036 -2.383 -6.205 1.00 92.75 194 TYR A N 1
ATOM 1538 C CA . TYR A 1 194 ? -2.234 -2.332 -7.041 1.00 92.75 194 TYR A CA 1
ATOM 1539 C C . TYR A 1 194 ? -1.946 -1.754 -8.443 1.00 92.75 194 TYR A C 1
ATOM 1541 O O . TYR A 1 194 ? -0.824 -1.358 -8.751 1.00 92.75 194 TYR A O 1
ATOM 1549 N N . LYS A 1 195 ? -2.952 -1.719 -9.338 1.00 88.38 195 LYS A N 1
ATOM 1550 C CA . LYS A 1 195 ? -2.786 -1.305 -10.757 1.00 88.38 195 LYS A CA 1
ATOM 1551 C C . LYS A 1 195 ? -2.144 0.074 -10.922 1.00 88.38 195 LYS A C 1
ATOM 1553 O O . LYS A 1 195 ? -1.457 0.303 -11.912 1.00 88.38 195 LYS A O 1
ATOM 1558 N N . THR A 1 196 ? -2.410 0.975 -9.983 1.00 87.50 196 THR A N 1
ATOM 1559 C CA . THR A 1 196 ? -2.019 2.388 -10.011 1.00 87.50 196 THR A CA 1
ATOM 1560 C C . THR A 1 196 ? -0.735 2.674 -9.232 1.00 87.50 196 THR A C 1
ATOM 1562 O O . THR A 1 196 ? -0.437 3.829 -8.973 1.00 87.50 196 THR A O 1
ATOM 1565 N N . ALA A 1 197 ? 0.040 1.641 -8.884 1.00 89.88 197 ALA A N 1
ATOM 1566 C CA . ALA A 1 197 ? 1.252 1.726 -8.059 1.00 89.88 197 ALA A CA 1
ATOM 1567 C C . ALA A 1 197 ? 1.019 2.062 -6.571 1.00 89.88 197 ALA A C 1
ATOM 1569 O O . ALA A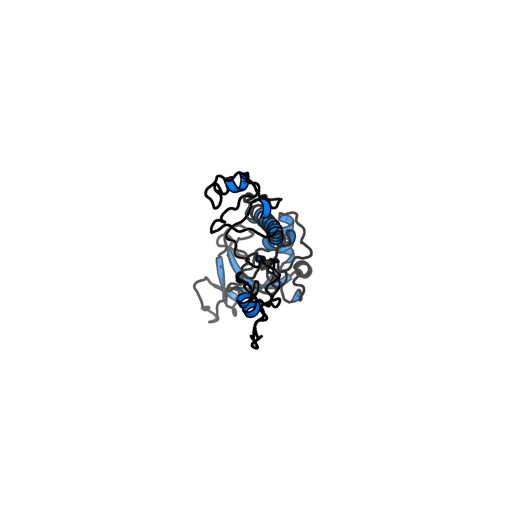 1 197 ? 1.976 2.164 -5.810 1.00 89.88 197 ALA A O 1
ATOM 1570 N N . GLU A 1 198 ? -0.237 2.156 -6.137 1.00 92.69 198 GLU A N 1
ATOM 1571 C CA . GLU A 1 198 ? -0.598 2.326 -4.728 1.00 92.69 198 GLU A CA 1
ATOM 1572 C C . GLU A 1 198 ? -0.580 0.996 -3.966 1.00 92.69 198 GLU A C 1
ATOM 1574 O O . GLU A 1 198 ? -0.852 -0.076 -4.525 1.00 92.69 198 GLU A O 1
ATOM 1579 N N . ILE A 1 199 ? -0.336 1.086 -2.662 1.00 94.56 199 ILE A N 1
ATOM 1580 C CA . ILE A 1 199 ? -0.518 -0.003 -1.704 1.00 94.56 199 ILE A CA 1
ATOM 1581 C C . ILE A 1 199 ? -1.823 0.278 -0.962 1.00 94.56 199 ILE A C 1
ATOM 1583 O O . ILE A 1 199 ? -2.021 1.375 -0.454 1.00 94.56 199 ILE A O 1
ATOM 1587 N N . ARG A 1 200 ? -2.742 -0.692 -0.951 1.00 93.69 200 ARG A N 1
ATOM 1588 C CA . ARG A 1 200 ? -4.097 -0.509 -0.413 1.00 93.69 200 ARG A CA 1
ATOM 1589 C C . ARG A 1 200 ? -4.435 -1.577 0.617 1.00 93.69 200 ARG A C 1
ATOM 1591 O O . ARG A 1 200 ? -4.084 -2.748 0.444 1.00 93.69 200 ARG A O 1
ATOM 1598 N N . TYR A 1 201 ? -5.176 -1.168 1.635 1.00 94.19 201 TYR A N 1
ATOM 1599 C CA . TYR A 1 201 ? -5.753 -2.036 2.649 1.00 94.19 201 TYR A CA 1
ATOM 1600 C C . TYR A 1 201 ? -7.276 -1.917 2.573 1.00 94.19 201 TYR A C 1
ATOM 1602 O O . TYR A 1 201 ? -7.801 -0.809 2.582 1.00 94.19 201 TYR A O 1
ATOM 1610 N N . ASP A 1 202 ? -7.971 -3.041 2.402 1.00 92.75 202 ASP A N 1
ATOM 1611 C CA . ASP A 1 202 ? -9.431 -3.073 2.398 1.00 92.75 202 ASP A CA 1
ATOM 1612 C C . ASP A 1 202 ? -9.895 -3.393 3.828 1.00 92.75 202 ASP A C 1
ATOM 1614 O O . ASP A 1 202 ? -9.698 -4.516 4.299 1.00 92.75 202 ASP A O 1
ATOM 1618 N N . ALA A 1 203 ? -10.522 -2.421 4.486 1.00 93.12 203 ALA A N 1
ATOM 1619 C CA . ALA A 1 203 ? -11.177 -2.579 5.781 1.00 93.12 203 ALA A CA 1
ATOM 1620 C C . ALA A 1 203 ? -12.689 -2.342 5.646 1.00 93.12 203 ALA A C 1
ATOM 1622 O O . ALA A 1 203 ? -13.128 -1.668 4.713 1.00 93.12 203 ALA A O 1
ATOM 1623 N N . THR A 1 204 ? -13.474 -2.922 6.553 1.00 91.50 204 THR A N 1
ATOM 1624 C CA . THR A 1 204 ? -14.893 -2.585 6.726 1.00 91.50 204 THR A CA 1
ATOM 1625 C C . THR A 1 204 ? -14.965 -1.429 7.706 1.00 91.50 204 THR A C 1
ATOM 1627 O O . THR A 1 204 ? -14.460 -1.540 8.819 1.00 91.50 204 THR A O 1
ATOM 1630 N N . ASP A 1 205 ? -15.531 -0.313 7.274 1.00 92.12 205 ASP A N 1
ATOM 1631 C CA . ASP A 1 205 ? -15.707 0.873 8.093 1.00 92.12 205 ASP A CA 1
ATOM 1632 C C . ASP A 1 205 ? -16.972 0.757 8.947 1.00 92.12 205 ASP A C 1
ATOM 1634 O O . ASP A 1 205 ? -18.034 0.334 8.486 1.00 92.12 205 ASP A O 1
ATOM 1638 N N . ILE A 1 206 ? -16.839 1.120 10.222 1.00 91.69 206 ILE A N 1
ATOM 1639 C CA . ILE A 1 206 ? -17.947 1.205 11.170 1.00 91.69 206 ILE A CA 1
ATOM 1640 C C . ILE A 1 206 ? -17.984 2.653 11.657 1.00 91.69 206 ILE A C 1
ATOM 1642 O O . ILE A 1 206 ? -16.966 3.140 12.153 1.00 91.69 206 ILE A O 1
ATOM 1646 N N . PRO A 1 207 ? -19.117 3.360 11.506 1.00 94.00 207 PRO A N 1
ATOM 1647 C CA . PRO A 1 207 ? -19.211 4.738 11.949 1.00 94.00 207 PRO A CA 1
ATOM 1648 C C . PRO A 1 207 ? -19.109 4.793 13.473 1.00 94.00 207 PRO A C 1
ATOM 1650 O O . PRO A 1 207 ? -19.840 4.101 14.185 1.00 94.00 207 PRO A O 1
ATOM 1653 N N . LEU A 1 208 ? -18.216 5.647 13.958 1.00 95.12 208 LEU A N 1
ATOM 1654 C CA . LEU A 1 208 ? -18.012 5.903 15.373 1.00 95.12 208 LEU A CA 1
ATOM 1655 C C . LEU A 1 208 ? -18.010 7.411 15.597 1.00 95.12 208 LEU A C 1
ATOM 1657 O O . LEU A 1 208 ? -17.359 8.143 14.861 1.00 95.12 208 LEU A O 1
ATOM 1661 N N . THR A 1 209 ? -18.747 7.867 16.603 1.00 96.69 209 THR A N 1
ATOM 1662 C CA . THR A 1 209 ? -18.774 9.285 16.995 1.00 96.69 209 THR A CA 1
ATOM 1663 C C . THR A 1 209 ? -18.053 9.531 18.309 1.00 96.69 209 THR A C 1
ATOM 1665 O O . THR A 1 209 ? -17.590 10.635 18.549 1.00 96.69 209 THR A O 1
ATOM 1668 N N . HIS A 1 210 ? -17.955 8.510 19.161 1.00 97.12 210 HIS A N 1
ATOM 1669 C CA . HIS A 1 210 ? -17.345 8.612 20.474 1.00 97.12 210 HIS A CA 1
ATOM 1670 C C . HIS A 1 210 ? -16.514 7.377 20.782 1.00 97.12 210 HIS A C 1
ATOM 1672 O O . HIS A 1 210 ? -16.865 6.275 20.365 1.00 97.12 210 HIS A O 1
ATOM 1678 N N . PHE A 1 211 ? -15.456 7.549 21.562 1.00 97.31 211 PHE A N 1
ATOM 1679 C CA . PHE A 1 211 ? -14.595 6.457 22.007 1.00 97.31 211 PHE A CA 1
ATOM 1680 C C . PHE A 1 211 ? -14.090 6.720 23.423 1.00 97.31 211 PHE A C 1
ATOM 1682 O O . PHE A 1 211 ? -14.127 7.853 23.912 1.00 97.31 211 PHE A O 1
ATOM 1689 N N . LYS A 1 212 ? -13.595 5.674 24.087 1.00 97.19 212 LYS A N 1
ATOM 1690 C CA . LYS A 1 212 ? -12.803 5.830 25.313 1.00 97.19 212 LYS A CA 1
ATOM 1691 C C . LYS A 1 212 ? -11.321 5.610 25.021 1.00 97.19 212 LYS A C 1
ATOM 1693 O O . LYS A 1 212 ? -10.999 4.651 24.315 1.00 97.19 212 LYS A O 1
ATOM 1698 N N . PRO A 1 213 ? -10.405 6.391 25.623 1.00 96.69 213 PRO A N 1
ATOM 1699 C CA . PRO A 1 213 ? -8.963 6.151 25.511 1.00 96.69 213 PRO A CA 1
ATOM 1700 C C . PRO A 1 213 ? -8.569 4.691 25.788 1.00 96.69 213 PRO A C 1
ATOM 1702 O O . PRO A 1 213 ? -7.758 4.104 25.071 1.00 96.69 213 PRO A O 1
ATOM 1705 N N . LYS A 1 214 ? -9.219 4.071 26.782 1.00 96.81 214 LYS A N 1
ATOM 1706 C CA . LYS A 1 214 ? -9.022 2.665 27.150 1.00 96.81 214 LYS A CA 1
ATOM 1707 C C . LYS A 1 214 ? -9.372 1.667 26.042 1.00 96.81 214 LYS A C 1
ATOM 1709 O O . LYS A 1 214 ? -8.702 0.648 25.918 1.00 96.81 214 LYS A O 1
ATOM 1714 N N . GLU A 1 215 ? -10.407 1.936 25.246 1.00 95.38 215 GLU A N 1
ATOM 1715 C CA . GLU A 1 215 ? -10.873 1.036 24.175 1.00 95.38 215 GLU A CA 1
ATOM 1716 C C . GLU A 1 215 ? -9.881 0.985 23.007 1.00 95.38 215 GL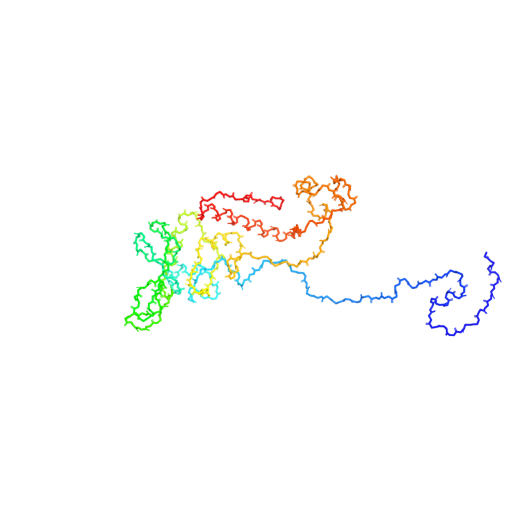U A C 1
ATOM 1718 O O . GLU A 1 215 ? -9.735 -0.052 22.365 1.00 95.38 215 GLU A O 1
ATOM 1723 N N . ILE A 1 216 ? -9.161 2.086 22.776 1.00 94.44 216 ILE A N 1
ATOM 1724 C CA . ILE A 1 216 ? -8.136 2.207 21.731 1.00 94.44 216 ILE A CA 1
ATOM 1725 C C . ILE A 1 216 ? -6.707 2.030 22.263 1.00 94.44 216 ILE A C 1
ATOM 1727 O O . ILE A 1 216 ? -5.749 2.242 21.522 1.00 94.44 216 ILE A O 1
ATOM 1731 N N . ALA A 1 217 ? -6.561 1.679 23.545 1.00 93.56 217 ALA A N 1
ATOM 1732 C CA . ALA A 1 217 ? -5.283 1.501 24.234 1.00 93.56 217 ALA A CA 1
ATOM 1733 C C . ALA A 1 217 ? -4.297 2.677 24.050 1.00 93.56 217 ALA A C 1
ATOM 1735 O O . ALA A 1 217 ? -3.093 2.471 23.919 1.00 93.56 217 ALA A O 1
ATOM 1736 N N . THR A 1 218 ? -4.804 3.914 24.028 1.00 94.00 218 THR A N 1
ATOM 1737 C CA . THR A 1 218 ? -3.986 5.125 23.839 1.00 94.00 218 THR A CA 1
ATOM 1738 C C . THR A 1 218 ? -3.904 5.915 25.146 1.00 94.00 218 THR A C 1
ATOM 1740 O O . THR A 1 218 ? -4.943 6.156 25.769 1.00 94.00 218 THR A O 1
ATOM 1743 N N . PRO A 1 219 ? -2.702 6.328 25.596 1.00 94.94 219 PRO A N 1
ATOM 1744 C CA . PRO A 1 219 ? -2.566 7.074 26.838 1.00 94.94 219 PRO A CA 1
ATOM 1745 C C . PRO A 1 219 ? -3.192 8.466 26.717 1.00 94.94 219 PRO A C 1
ATOM 1747 O O . PRO A 1 219 ? -3.117 9.111 25.672 1.00 94.94 219 PRO A O 1
ATOM 1750 N N . VAL A 1 220 ? -3.757 8.953 27.824 1.00 95.50 220 VAL A N 1
ATOM 1751 C CA . VAL A 1 220 ? -4.402 10.275 27.893 1.00 95.50 220 VAL A CA 1
ATOM 1752 C C . VAL A 1 220 ? -3.455 11.394 27.450 1.00 95.50 220 VAL A C 1
ATOM 1754 O O . VAL A 1 220 ? -3.862 12.258 26.682 1.00 95.50 220 VAL A O 1
ATOM 1757 N N . SER A 1 221 ? -2.178 11.336 27.840 1.00 95.44 221 SER A N 1
ATOM 1758 C CA . SER A 1 221 ? -1.172 12.324 27.427 1.00 95.44 221 SER A CA 1
ATOM 1759 C C . SER A 1 221 ? -1.054 12.445 25.907 1.00 95.44 221 SER A C 1
ATOM 1761 O O . SER A 1 221 ? -0.967 13.551 25.386 1.00 95.44 221 SER A O 1
ATOM 1763 N N . ARG A 1 222 ? -1.123 11.319 25.185 1.00 94.75 222 ARG A N 1
ATOM 1764 C CA . ARG A 1 222 ? -1.031 11.304 23.722 1.00 94.75 222 ARG A CA 1
ATOM 1765 C C . ARG A 1 222 ? -2.275 11.893 23.066 1.00 94.75 222 ARG A C 1
ATOM 1767 O O . ARG A 1 222 ? -2.163 12.559 22.047 1.00 94.75 222 ARG A O 1
ATOM 1774 N N . LEU A 1 223 ? -3.452 11.668 23.643 1.00 95.75 223 LEU A N 1
ATOM 1775 C CA . LEU A 1 223 ? -4.692 12.269 23.150 1.00 95.75 223 LEU A CA 1
ATOM 1776 C C . LEU A 1 223 ? -4.696 13.788 23.346 1.00 95.75 223 LEU A C 1
ATOM 1778 O O . LEU A 1 223 ? -5.094 14.506 22.433 1.00 95.75 223 LEU A O 1
ATOM 1782 N N . ILE A 1 224 ? -4.163 14.273 24.469 1.00 95.56 224 ILE A N 1
ATOM 1783 C CA . ILE A 1 224 ? -3.975 15.711 24.707 1.00 95.56 224 ILE A CA 1
ATOM 1784 C C . ILE A 1 224 ? -3.027 16.311 23.654 1.00 95.56 224 ILE A C 1
ATOM 1786 O O . ILE A 1 224 ? -3.347 17.338 23.066 1.00 95.56 224 ILE A O 1
ATOM 1790 N N . GLU A 1 225 ? -1.909 15.647 23.334 1.00 96.06 225 GLU A N 1
ATOM 1791 C CA . GLU A 1 225 ? -0.993 16.079 22.258 1.00 96.06 225 GLU A CA 1
ATOM 1792 C C . GLU A 1 225 ? -1.659 16.136 20.872 1.00 96.06 225 GLU A C 1
ATOM 1794 O O . GLU A 1 225 ? -1.274 16.954 20.037 1.00 96.06 225 GLU A O 1
ATOM 1799 N N . LEU A 1 226 ? -2.643 15.268 20.618 1.00 95.38 226 LEU A N 1
ATOM 1800 C CA . LEU A 1 226 ? -3.429 15.241 19.380 1.00 95.38 226 LEU A CA 1
ATOM 1801 C C . LEU A 1 226 ? -4.554 16.294 19.358 1.00 95.38 226 LEU A C 1
ATOM 1803 O O . LEU A 1 226 ? -5.197 16.462 18.324 1.00 95.38 226 LEU A O 1
ATOM 1807 N N . GLY A 1 227 ? -4.778 17.015 20.463 1.00 96.12 227 GLY A N 1
ATOM 1808 C CA . GLY A 1 227 ? -5.779 18.082 20.579 1.00 96.12 227 GLY A CA 1
ATOM 1809 C C . GLY A 1 227 ? -7.089 17.679 21.265 1.00 96.12 227 GLY A C 1
ATOM 1810 O O . GLY A 1 227 ? -8.054 18.441 21.234 1.00 96.12 227 GLY A O 1
ATOM 1811 N N . TYR A 1 228 ? -7.154 16.503 21.895 1.00 96.25 228 TYR A N 1
ATOM 1812 C CA . TYR A 1 228 ? -8.310 16.081 22.692 1.00 96.25 228 TYR A CA 1
ATOM 1813 C C . TYR A 1 228 ? -8.174 16.580 24.134 1.00 96.25 228 TYR A C 1
ATOM 1815 O O . TYR A 1 228 ? -7.612 15.898 24.989 1.00 96.25 228 TYR A O 1
ATOM 1823 N N . GLU A 1 229 ? -8.692 17.776 24.407 1.00 95.44 229 GLU A N 1
ATOM 1824 C CA . GLU A 1 229 ? -8.586 18.421 25.727 1.00 95.44 229 GLU A CA 1
ATOM 1825 C C . GLU A 1 229 ? -9.797 18.157 26.635 1.00 95.44 229 GLU A C 1
ATOM 1827 O O . GLU A 1 229 ? -9.651 18.067 27.855 1.00 95.44 229 GLU A O 1
ATOM 1832 N N . PHE A 1 230 ? -10.987 18.001 26.049 1.00 95.81 230 PHE A N 1
ATOM 1833 C CA . PHE A 1 230 ? -12.249 17.899 26.781 1.00 95.81 230 PHE A CA 1
ATOM 1834 C C . PHE A 1 230 ? -13.042 16.651 26.390 1.00 95.81 230 PHE A C 1
ATOM 1836 O O . PHE A 1 230 ? -13.000 16.195 25.246 1.00 95.81 230 PHE A O 1
ATOM 1843 N N . ASP A 1 231 ? -13.798 16.112 27.343 1.00 95.69 231 ASP A N 1
ATOM 1844 C CA . ASP A 1 231 ? -14.777 15.056 27.099 1.00 95.69 231 ASP A CA 1
ATOM 1845 C C . ASP A 1 231 ? -16.073 15.589 26.458 1.00 95.69 231 ASP A C 1
ATOM 1847 O O . ASP A 1 231 ? -16.285 16.796 26.330 1.00 95.69 231 ASP A O 1
ATOM 1851 N N . TYR A 1 232 ? -16.986 14.684 26.082 1.00 95.56 232 TYR A N 1
ATOM 1852 C CA . TYR A 1 232 ? -18.285 15.049 25.482 1.00 95.56 232 TYR A CA 1
ATOM 1853 C C . TYR A 1 232 ? -19.169 15.953 26.368 1.00 95.56 232 TYR A C 1
ATOM 1855 O O . TYR A 1 232 ? -20.171 16.500 25.909 1.00 95.56 232 TYR A O 1
ATOM 1863 N N . LYS A 1 233 ? -18.840 16.072 27.660 1.00 95.94 233 LYS A N 1
ATOM 1864 C CA . LYS A 1 233 ? -19.517 16.914 28.652 1.00 95.94 233 LYS A CA 1
ATOM 1865 C C . LYS A 1 233 ? -18.731 18.181 28.966 1.00 95.94 233 LYS A C 1
ATOM 1867 O O . LYS A 1 233 ? -19.095 18.870 29.916 1.00 95.94 233 LYS A O 1
ATOM 1872 N N . THR A 1 234 ? -17.702 18.506 28.187 1.00 94.44 234 THR A N 1
ATOM 1873 C CA . THR A 1 234 ? -16.824 19.670 28.372 1.00 94.44 234 THR A CA 1
ATOM 1874 C C . THR A 1 234 ? -15.979 19.645 29.653 1.00 94.44 234 THR A C 1
ATOM 1876 O O . THR A 1 234 ? -15.475 20.683 30.070 1.00 94.44 234 THR A O 1
ATOM 1879 N N . ASN A 1 235 ? -15.786 18.479 30.281 1.00 95.75 235 ASN A N 1
ATOM 1880 C CA . ASN A 1 235 ? -14.834 18.344 31.390 1.00 95.75 235 ASN A CA 1
ATOM 1881 C C . ASN A 1 235 ? -13.431 18.070 30.847 1.00 95.75 235 ASN A C 1
ATOM 1883 O O . ASN A 1 235 ? -13.287 17.385 29.836 1.00 95.75 235 ASN A O 1
ATOM 1887 N N . GLU A 1 236 ? -12.402 18.536 31.550 1.00 96.56 236 GLU A N 1
ATOM 1888 C CA . GLU A 1 236 ? -11.005 18.260 31.198 1.00 96.56 236 GLU A CA 1
ATOM 1889 C C . GLU A 1 236 ? -10.720 16.748 31.138 1.00 96.56 236 GLU A C 1
ATOM 1891 O O . GLU A 1 236 ? -11.166 15.965 31.991 1.00 96.56 236 GLU A O 1
ATOM 1896 N N . LEU A 1 237 ? -9.966 16.333 30.119 1.00 94.88 237 LEU A N 1
ATOM 1897 C CA . LEU A 1 237 ? -9.542 14.951 29.934 1.00 94.88 237 LEU A CA 1
ATOM 1898 C C . LEU A 1 237 ? -8.423 14.598 30.926 1.00 94.88 237 LEU A C 1
ATOM 1900 O O . LEU A 1 237 ? -7.289 15.056 30.811 1.00 94.88 237 LEU A O 1
ATOM 1904 N N . ASN A 1 238 ? -8.730 13.724 31.882 1.00 94.81 238 ASN A N 1
ATOM 1905 C CA . ASN A 1 238 ? -7.785 13.251 32.896 1.00 94.81 238 ASN A CA 1
ATOM 1906 C C . ASN A 1 238 ? -7.860 11.736 33.166 1.00 94.81 238 ASN A C 1
ATOM 1908 O O . ASN A 1 238 ? -7.020 11.200 33.890 1.00 94.81 238 ASN A O 1
ATOM 1912 N N . ASN A 1 239 ? -8.836 11.027 32.593 1.00 94.62 239 ASN A N 1
ATOM 1913 C CA . ASN A 1 239 ? -9.099 9.618 32.876 1.00 94.62 239 ASN A CA 1
ATOM 1914 C C . ASN A 1 239 ? -9.333 8.812 31.590 1.00 94.62 239 ASN A C 1
ATOM 1916 O O . ASN A 1 239 ? -10.090 9.207 30.707 1.00 94.62 239 ASN A O 1
ATOM 1920 N N . GLU A 1 240 ? -8.750 7.614 31.524 1.00 96.06 240 GLU A N 1
ATOM 1921 C CA . GLU A 1 240 ? -8.872 6.681 30.394 1.00 96.06 240 GLU A CA 1
ATOM 1922 C C . GLU A 1 240 ? -10.303 6.173 30.122 1.00 96.06 240 GLU A C 1
ATOM 1924 O O . GLU A 1 240 ? -10.572 5.624 29.053 1.00 96.06 240 GLU A O 1
ATOM 1929 N N . ASN A 1 241 ? -11.218 6.323 31.087 1.00 96.50 241 ASN A N 1
ATOM 1930 C CA . ASN A 1 241 ? -12.614 5.887 30.975 1.00 96.50 241 ASN A CA 1
ATOM 1931 C C . ASN A 1 241 ? -13.573 7.008 30.539 1.00 96.50 241 ASN A C 1
ATOM 1933 O O . ASN A 1 241 ? -14.773 6.746 30.395 1.00 96.50 241 ASN A O 1
ATOM 1937 N N . GLN A 1 242 ? -13.075 8.236 30.351 1.00 95.94 242 GLN A N 1
ATOM 1938 C CA . GLN A 1 242 ? -13.871 9.329 29.794 1.00 95.94 242 GLN A CA 1
ATOM 1939 C C . GLN A 1 242 ? -14.238 9.040 28.341 1.00 95.94 242 GLN A C 1
ATOM 1941 O O . GLN A 1 242 ? -13.516 8.358 27.618 1.00 95.94 242 GLN A O 1
ATOM 1946 N N . ILE A 1 243 ? -15.402 9.542 27.939 1.00 97.50 243 ILE A N 1
ATOM 1947 C CA . ILE A 1 243 ? -15.909 9.397 26.579 1.00 97.50 243 ILE A CA 1
ATOM 1948 C C . ILE A 1 243 ? -15.540 10.672 25.823 1.00 97.50 243 ILE A C 1
ATOM 1950 O O . ILE A 1 243 ? -15.972 11.761 26.197 1.00 97.50 243 ILE A O 1
ATOM 1954 N N . LEU A 1 244 ? -14.743 10.525 24.776 1.00 97.25 244 LEU A N 1
ATOM 1955 C CA . LEU A 1 244 ? -14.315 11.609 23.901 1.00 97.25 244 LEU A CA 1
ATOM 1956 C C . LEU A 1 244 ? -15.135 11.582 22.614 1.00 97.25 244 LEU A C 1
ATOM 1958 O O . LEU A 1 244 ? -15.485 10.502 22.135 1.00 97.25 244 LEU A O 1
ATOM 1962 N N . GLU A 1 245 ? -15.435 12.754 22.060 1.00 97.00 245 GLU A N 1
ATOM 1963 C CA . GLU A 1 245 ? -15.978 12.885 20.705 1.00 97.00 245 GLU A CA 1
ATOM 1964 C C . GLU A 1 245 ? -14.837 12.727 19.693 1.00 97.00 245 GLU A C 1
ATOM 1966 O O . GLU A 1 245 ? -13.802 13.371 19.834 1.00 97.00 245 GLU A O 1
ATOM 1971 N N . LEU A 1 246 ? -15.004 11.859 18.694 1.00 96.88 246 LEU A N 1
ATOM 1972 C CA . LEU A 1 246 ? -14.005 11.616 17.653 1.00 96.88 246 LEU A CA 1
ATOM 1973 C C . LEU A 1 246 ? -13.957 12.795 16.673 1.00 96.88 246 LEU A C 1
ATOM 1975 O O . LEU A 1 246 ? -14.985 13.177 16.112 1.00 96.88 246 LEU A O 1
ATOM 1979 N N . GLN A 1 247 ? -12.763 13.338 16.423 1.00 95.44 247 GLN A N 1
ATOM 1980 C CA . GLN A 1 247 ? -12.590 14.422 15.455 1.00 95.44 247 GLN A CA 1
ATOM 1981 C C . GLN A 1 247 ? -12.892 13.956 14.025 1.00 95.44 247 GLN A C 1
ATOM 1983 O O . GLN A 1 247 ? -12.707 12.796 13.665 1.00 95.44 247 GLN A O 1
ATOM 1988 N N . VAL A 1 248 ? -13.322 14.892 13.174 1.00 94.94 248 VAL A N 1
ATOM 1989 C CA . VAL A 1 248 ? -13.910 14.608 11.847 1.00 94.94 248 VAL A CA 1
ATOM 1990 C C . VAL A 1 248 ? -13.006 13.779 10.920 1.00 94.94 248 VAL A C 1
ATOM 1992 O O . VAL A 1 248 ? -13.512 13.038 10.078 1.00 94.94 248 VAL A O 1
ATOM 1995 N N . GLN A 1 249 ? -11.684 13.920 11.028 1.00 96.31 249 GLN A N 1
ATOM 1996 C CA . GLN A 1 249 ? -10.710 13.243 10.157 1.00 96.31 249 GLN A CA 1
ATOM 1997 C C . GLN A 1 249 ? -9.920 12.141 10.865 1.00 96.31 249 GLN A C 1
ATOM 1999 O O . GLN A 1 249 ? -9.099 11.475 10.229 1.00 96.31 249 GLN A O 1
ATOM 2004 N N . ASP A 1 250 ? -10.185 11.930 12.150 1.00 96.19 250 ASP A N 1
ATOM 2005 C CA . ASP A 1 250 ? -9.474 10.936 12.930 1.00 96.19 250 ASP A CA 1
ATOM 2006 C C . ASP A 1 250 ? -10.095 9.562 12.717 1.00 96.19 250 ASP A C 1
ATOM 2008 O O . ASP A 1 250 ? -11.310 9.388 12.614 1.00 96.19 250 ASP A O 1
ATOM 2012 N N . VAL A 1 251 ? -9.228 8.558 12.624 1.00 95.31 251 VAL A N 1
ATOM 2013 C CA . VAL A 1 251 ? -9.625 7.182 12.346 1.00 95.31 251 VAL A CA 1
ATOM 2014 C C . VAL A 1 251 ? -8.931 6.236 13.306 1.00 95.31 251 VAL A C 1
ATOM 2016 O O . VAL A 1 251 ? -7.721 6.298 13.516 1.00 95.31 251 VAL A O 1
ATOM 2019 N N . ILE A 1 252 ? -9.704 5.310 13.861 1.00 94.75 252 ILE A N 1
ATOM 2020 C CA . ILE A 1 252 ? -9.185 4.246 14.715 1.00 94.75 252 ILE A CA 1
ATOM 2021 C C . ILE A 1 252 ? -8.960 3.019 13.835 1.00 94.75 252 ILE A C 1
ATOM 2023 O O . ILE A 1 252 ? -9.896 2.446 13.277 1.00 94.75 252 ILE A O 1
ATOM 2027 N N . LEU A 1 253 ? -7.696 2.634 13.680 1.00 94.25 253 LEU A N 1
ATOM 2028 C CA . LEU A 1 253 ? -7.305 1.510 12.835 1.00 94.25 253 LEU A CA 1
ATOM 2029 C C . LEU A 1 253 ? -7.359 0.185 13.600 1.00 94.25 253 LEU A C 1
ATOM 2031 O O . LEU A 1 253 ? -6.978 0.104 14.769 1.00 94.25 253 LEU A O 1
ATOM 2035 N N . SER A 1 254 ? -7.748 -0.878 12.893 1.00 92.94 254 SER A N 1
ATOM 2036 C CA . SER A 1 254 ? -7.619 -2.245 13.395 1.00 92.94 254 SER A CA 1
ATOM 2037 C C . SER A 1 254 ? -6.151 -2.670 13.497 1.00 92.94 254 SER A C 1
ATOM 2039 O O . SER A 1 254 ? -5.287 -2.209 12.744 1.00 92.94 254 SER A O 1
ATOM 2041 N N . ASP A 1 255 ? -5.871 -3.615 14.391 1.00 91.62 255 ASP A N 1
ATOM 2042 C CA . ASP A 1 255 ? -4.522 -4.138 14.635 1.00 91.62 255 ASP A CA 1
ATOM 2043 C C . ASP A 1 255 ? -3.880 -4.726 13.373 1.00 91.62 255 ASP A C 1
ATOM 2045 O O . ASP A 1 255 ? -2.676 -4.593 13.148 1.00 91.62 255 ASP A O 1
ATOM 2049 N N . ASP A 1 256 ? -4.679 -5.376 12.528 1.00 93.12 256 ASP A N 1
ATOM 2050 C CA . ASP A 1 256 ? -4.199 -5.964 11.279 1.00 93.12 256 ASP A CA 1
ATOM 2051 C C . ASP A 1 256 ? -3.823 -4.893 10.249 1.00 93.12 256 ASP A C 1
ATOM 2053 O O . ASP A 1 256 ? -2.817 -5.041 9.541 1.00 93.12 256 ASP A O 1
ATOM 2057 N N . CYS A 1 257 ? -4.574 -3.786 10.215 1.00 94.25 257 CYS A N 1
ATOM 2058 C CA . CYS A 1 257 ? -4.242 -2.621 9.402 1.00 94.25 257 CYS A CA 1
ATOM 2059 C C . CYS A 1 257 ? -2.931 -1.991 9.884 1.00 94.25 257 CYS A C 1
ATOM 2061 O O . CYS A 1 257 ? -2.003 -1.822 9.088 1.00 94.25 257 CYS A O 1
ATOM 2063 N N . ALA A 1 258 ? -2.802 -1.759 11.195 1.00 93.38 258 ALA A N 1
ATOM 2064 C CA . ALA A 1 258 ? -1.597 -1.196 11.801 1.00 93.38 258 ALA A CA 1
ATOM 2065 C C . ALA A 1 258 ? -0.347 -2.044 11.498 1.00 93.38 258 ALA A C 1
ATOM 2067 O O . ALA A 1 258 ? 0.648 -1.530 10.988 1.00 93.38 258 ALA A O 1
ATOM 2068 N N . LYS A 1 259 ? -0.412 -3.373 11.678 1.00 93.69 259 LYS A N 1
ATOM 2069 C CA . LYS A 1 259 ? 0.691 -4.297 11.330 1.00 93.69 259 LYS A CA 1
ATOM 2070 C C . LYS A 1 259 ? 1.101 -4.209 9.860 1.00 93.69 259 LYS A C 1
ATOM 2072 O O . LYS A 1 259 ? 2.266 -4.437 9.522 1.00 93.69 259 LYS A O 1
ATOM 2077 N N . TYR A 1 260 ? 0.152 -3.950 8.960 1.00 95.12 260 TYR A N 1
ATOM 2078 C CA . TYR A 1 260 ? 0.447 -3.777 7.540 1.00 95.12 260 TYR A CA 1
ATOM 2079 C C . TYR A 1 260 ? 1.031 -2.391 7.241 1.00 95.12 260 TYR A C 1
ATOM 2081 O O . TYR A 1 260 ? 1.932 -2.285 6.408 1.00 95.12 260 TYR A O 1
ATOM 2089 N N . PHE A 1 261 ? 0.576 -1.350 7.937 1.00 95.06 261 PHE A N 1
ATOM 2090 C CA . PHE A 1 261 ? 1.060 0.021 7.773 1.00 95.06 261 PHE A CA 1
ATOM 2091 C C . PHE A 1 261 ? 2.474 0.212 8.326 1.00 95.06 261 PHE A C 1
ATOM 2093 O O . PHE A 1 261 ? 3.267 0.885 7.681 1.00 95.06 261 PHE A O 1
ATOM 2100 N N . ILE A 1 262 ? 2.861 -0.489 9.395 1.00 95.31 262 ILE A N 1
ATOM 2101 C CA . ILE A 1 262 ? 4.262 -0.523 9.858 1.00 95.31 262 ILE A CA 1
ATOM 2102 C C . ILE A 1 262 ? 5.188 -1.055 8.754 1.00 95.31 262 ILE A C 1
ATOM 2104 O O . ILE A 1 262 ? 6.262 -0.515 8.494 1.00 95.31 262 ILE A O 1
ATOM 2108 N N . LYS A 1 263 ? 4.769 -2.102 8.030 1.00 95.50 263 LYS A N 1
ATOM 2109 C CA . LYS A 1 263 ? 5.536 -2.611 6.877 1.00 95.50 263 LYS A CA 1
ATOM 2110 C C . LYS A 1 263 ? 5.598 -1.586 5.748 1.00 95.50 263 LYS A C 1
ATOM 2112 O O . LYS A 1 263 ? 6.621 -1.496 5.075 1.00 95.50 263 LYS A O 1
ATOM 2117 N N . LEU A 1 264 ? 4.507 -0.848 5.527 1.00 96.06 264 LEU A N 1
ATOM 2118 C CA . LEU A 1 264 ? 4.433 0.217 4.529 1.00 96.06 264 LEU A CA 1
ATOM 2119 C C . LEU A 1 264 ? 5.377 1.374 4.867 1.00 96.06 264 LEU A C 1
ATOM 2121 O O . LEU A 1 264 ? 6.122 1.790 3.988 1.00 96.06 264 LEU A O 1
ATOM 2125 N N . ALA A 1 265 ? 5.390 1.836 6.114 1.00 96.69 265 ALA A N 1
ATOM 2126 C CA . ALA A 1 265 ? 6.287 2.883 6.589 1.00 96.69 265 ALA A CA 1
ATOM 2127 C C . ALA A 1 265 ? 7.758 2.479 6.420 1.00 96.69 265 ALA A C 1
ATOM 2129 O O . ALA A 1 265 ? 8.514 3.199 5.775 1.00 96.69 265 ALA A O 1
ATOM 2130 N N . ASN A 1 266 ? 8.124 1.262 6.843 1.00 95.88 266 ASN A N 1
ATOM 2131 C CA . ASN A 1 266 ? 9.466 0.708 6.626 1.00 95.88 266 ASN A CA 1
ATOM 2132 C C . ASN A 1 266 ? 9.855 0.639 5.141 1.00 95.88 266 ASN A C 1
ATOM 2134 O O . ASN A 1 266 ? 11.001 0.883 4.776 1.00 95.88 266 ASN A O 1
ATOM 2138 N N . PHE A 1 267 ? 8.907 0.313 4.257 1.00 95.81 267 PHE A N 1
ATOM 2139 C CA . PHE A 1 267 ? 9.142 0.358 2.815 1.00 95.81 267 PHE A CA 1
ATOM 2140 C C . PHE A 1 267 ? 9.357 1.783 2.299 1.00 95.81 267 PHE A C 1
ATOM 2142 O O . PHE A 1 267 ? 10.206 1.964 1.431 1.00 95.81 267 PHE A O 1
ATOM 2149 N N . ILE A 1 268 ? 8.595 2.763 2.791 1.00 96.69 268 ILE A N 1
ATOM 2150 C CA . ILE A 1 268 ? 8.746 4.168 2.393 1.00 96.69 268 ILE A CA 1
ATOM 2151 C C . ILE A 1 268 ? 10.115 4.681 2.838 1.00 96.69 268 ILE A C 1
ATOM 2153 O O . ILE A 1 268 ? 10.811 5.287 2.032 1.00 96.69 268 ILE A O 1
ATOM 2157 N N . ASP A 1 269 ? 10.538 4.371 4.060 1.00 96.69 269 ASP A N 1
ATOM 2158 C CA . ASP A 1 269 ? 11.860 4.743 4.566 1.00 96.69 269 ASP A CA 1
ATOM 2159 C C . ASP A 1 269 ? 12.992 4.077 3.771 1.00 96.69 269 ASP A C 1
ATOM 2161 O O . ASP A 1 269 ? 13.920 4.760 3.341 1.00 96.69 269 ASP A O 1
ATOM 2165 N N . ASP A 1 270 ? 12.886 2.769 3.497 1.00 94.69 270 ASP A N 1
ATOM 2166 C CA . ASP A 1 270 ? 13.817 2.051 2.613 1.00 94.69 270 ASP A CA 1
ATOM 2167 C C . ASP A 1 270 ? 13.844 2.688 1.202 1.00 94.69 270 ASP A C 1
ATOM 2169 O O . ASP A 1 270 ? 14.887 2.737 0.551 1.00 94.69 270 ASP A O 1
ATOM 2173 N N . GLU A 1 271 ? 12.698 3.147 0.685 1.00 95.00 271 GLU A N 1
ATOM 2174 C CA . GLU A 1 271 ? 12.594 3.780 -0.634 1.00 95.00 271 GLU A CA 1
ATOM 2175 C C . GLU A 1 271 ? 13.216 5.186 -0.647 1.00 95.00 271 GLU A C 1
ATOM 2177 O O . GLU A 1 271 ? 13.922 5.529 -1.600 1.00 95.00 271 GLU A O 1
ATOM 2182 N N . LEU A 1 272 ? 12.989 5.986 0.396 1.00 96.50 272 LEU A N 1
ATOM 2183 C CA . LEU A 1 272 ? 13.603 7.302 0.572 1.00 96.50 272 LEU A CA 1
ATOM 2184 C C . LEU A 1 272 ? 15.126 7.180 0.627 1.00 96.50 272 LEU A C 1
ATOM 2186 O O . LEU A 1 272 ? 15.807 7.802 -0.189 1.00 96.50 272 LEU A O 1
ATOM 2190 N N . GLU A 1 273 ? 15.643 6.300 1.481 1.00 94.62 273 GLU A N 1
ATOM 2191 C CA . GLU A 1 273 ? 17.080 6.108 1.684 1.00 94.62 273 GLU A CA 1
ATOM 2192 C C . GLU A 1 273 ? 17.759 5.508 0.442 1.00 94.62 273 GLU A C 1
ATOM 2194 O O . GLU A 1 273 ? 18.717 6.073 -0.080 1.00 94.62 273 GLU A O 1
ATOM 2199 N N . LEU A 1 274 ? 17.256 4.379 -0.076 1.00 92.19 274 LEU A N 1
ATOM 2200 C CA . LEU A 1 274 ? 17.983 3.580 -1.075 1.00 92.19 274 LEU A CA 1
ATOM 2201 C C . LEU A 1 274 ? 17.695 3.971 -2.528 1.00 92.19 274 LEU A C 1
ATOM 2203 O O . LEU A 1 274 ? 18.493 3.658 -3.415 1.00 92.19 274 LEU A O 1
ATOM 2207 N N . PHE A 1 275 ? 16.534 4.569 -2.815 1.00 91.06 275 PHE A N 1
ATOM 2208 C CA . PHE A 1 275 ? 16.168 4.956 -4.182 1.00 91.06 275 PHE A CA 1
ATOM 2209 C C . PHE A 1 275 ? 16.258 6.461 -4.416 1.00 91.06 275 PHE A C 1
ATOM 2211 O O . PHE A 1 275 ? 16.666 6.871 -5.505 1.00 91.06 275 PHE A O 1
ATOM 2218 N N . TYR A 1 276 ? 15.872 7.273 -3.431 1.00 92.44 276 TYR A N 1
ATOM 2219 C CA . TYR A 1 276 ? 15.883 8.730 -3.559 1.00 92.44 276 TYR A CA 1
ATOM 2220 C C . TYR A 1 276 ? 17.085 9.406 -2.889 1.00 92.44 276 TYR A C 1
ATOM 2222 O O . TYR A 1 276 ? 17.315 10.579 -3.177 1.00 92.44 276 TYR A O 1
ATOM 2230 N N . ASN A 1 277 ? 17.873 8.682 -2.084 1.00 92.56 277 ASN A N 1
ATOM 2231 C CA . ASN A 1 277 ? 18.959 9.229 -1.264 1.00 92.56 277 ASN A CA 1
ATOM 2232 C C . ASN A 1 277 ? 18.477 10.376 -0.358 1.00 92.56 277 ASN A C 1
ATOM 2234 O O . ASN A 1 277 ? 19.107 11.431 -0.289 1.00 92.56 277 ASN A O 1
ATOM 2238 N N . LEU A 1 278 ? 17.320 10.182 0.274 1.00 96.56 278 LEU A N 1
ATOM 2239 C CA . LEU A 1 278 ? 16.702 11.100 1.227 1.00 96.56 278 LEU A CA 1
ATOM 2240 C C . LEU A 1 278 ? 16.650 10.458 2.613 1.00 96.56 278 LEU A C 1
ATOM 2242 O O . LEU A 1 278 ? 16.668 9.233 2.739 1.00 96.56 278 LEU A O 1
ATOM 2246 N N . ASP A 1 279 ? 16.547 11.297 3.639 1.00 96.31 279 ASP A N 1
ATOM 2247 C CA . ASP A 1 279 ? 16.394 10.835 5.014 1.00 96.31 279 ASP A CA 1
ATOM 2248 C C . ASP A 1 279 ? 15.067 10.090 5.215 1.00 96.31 279 ASP A C 1
ATOM 2250 O O . ASP A 1 279 ? 14.071 10.326 4.519 1.00 96.31 279 ASP A O 1
ATOM 2254 N N . LYS A 1 280 ? 15.061 9.178 6.191 1.00 96.50 280 LYS A N 1
ATOM 2255 C CA . LYS A 1 280 ? 13.863 8.435 6.599 1.00 96.50 280 LYS A CA 1
ATOM 2256 C C . LYS A 1 280 ? 12.831 9.391 7.177 1.00 96.50 280 LYS A C 1
ATOM 2258 O O . LYS A 1 280 ? 13.185 10.354 7.852 1.00 96.50 280 LYS A O 1
ATOM 2263 N N . PHE A 1 281 ? 11.559 9.099 6.934 1.00 96.75 281 PHE A N 1
ATOM 2264 C CA . PHE A 1 281 ? 10.464 9.943 7.395 1.00 96.75 281 PHE A CA 1
ATOM 2265 C C . PHE A 1 281 ? 9.786 9.371 8.639 1.00 96.75 281 PHE A C 1
ATOM 2267 O O . PHE A 1 281 ? 9.574 10.102 9.599 1.00 96.75 281 PHE A O 1
ATOM 2274 N N . TYR A 1 282 ? 9.454 8.078 8.634 1.00 94.69 282 TYR A N 1
ATOM 2275 C CA . TYR A 1 282 ? 8.666 7.466 9.706 1.00 94.69 282 TYR A CA 1
ATOM 2276 C C . TYR A 1 282 ? 9.557 6.932 10.829 1.00 94.69 282 TYR A C 1
ATOM 2278 O O . TYR A 1 282 ? 9.374 7.286 11.986 1.00 94.69 282 TYR A O 1
ATOM 2286 N N . SER A 1 283 ? 10.535 6.089 10.492 1.00 93.44 283 SER A N 1
ATOM 2287 C CA . SER A 1 283 ? 11.420 5.399 11.443 1.00 93.44 283 SER A CA 1
ATOM 2288 C C . SER A 1 283 ? 10.670 4.659 12.561 1.00 93.44 283 SER A C 1
ATOM 2290 O O . SER A 1 283 ? 11.137 4.598 13.697 1.00 93.44 283 SER A O 1
ATOM 2292 N N . ILE A 1 284 ? 9.507 4.086 12.232 1.00 92.75 284 ILE A N 1
ATOM 2293 C CA . ILE A 1 284 ? 8.608 3.450 13.203 1.00 92.75 284 ILE A CA 1
ATOM 2294 C C . ILE A 1 284 ? 8.902 1.962 13.392 1.00 92.75 284 ILE A C 1
ATOM 2296 O O . ILE A 1 284 ? 9.254 1.243 12.450 1.00 92.75 284 ILE A O 1
ATOM 2300 N N . THR A 1 285 ? 8.700 1.470 14.615 1.00 87.00 285 THR A N 1
ATOM 2301 C CA . THR A 1 285 ? 8.890 0.046 14.948 1.00 87.00 285 THR A CA 1
ATOM 2302 C C . THR A 1 285 ? 7.670 -0.582 15.598 1.00 87.00 285 THR A C 1
ATOM 2304 O O . THR A 1 285 ? 7.426 -1.781 15.418 1.00 87.00 285 THR A O 1
ATOM 2307 N N . LYS A 1 286 ? 6.900 0.216 16.334 1.00 89.81 286 LYS A N 1
ATOM 2308 C CA . LYS A 1 286 ? 5.719 -0.223 17.065 1.00 89.81 286 LYS A CA 1
ATOM 2309 C C . LYS A 1 286 ? 4.455 0.358 16.446 1.00 89.81 286 LYS A C 1
ATOM 2311 O O . LYS A 1 286 ? 4.497 1.051 15.437 1.00 89.81 286 LYS A O 1
ATOM 2316 N N . ARG A 1 287 ? 3.311 -0.011 17.016 1.00 87.62 287 ARG A N 1
ATOM 2317 C CA . ARG A 1 287 ? 2.002 0.485 16.577 1.00 87.62 287 ARG A CA 1
ATOM 2318 C C . ARG A 1 287 ? 1.787 1.935 17.000 1.00 87.62 287 ARG A C 1
ATOM 2320 O O . ARG A 1 287 ? 1.049 2.648 16.333 1.00 87.62 287 ARG A O 1
ATOM 2327 N N . GLU A 1 288 ? 2.344 2.294 18.147 1.00 86.69 288 GLU A N 1
ATOM 2328 C CA . GLU A 1 288 ? 2.138 3.572 18.817 1.00 86.69 288 GLU A CA 1
ATOM 2329 C C . GLU A 1 288 ? 3.003 4.699 18.231 1.00 86.69 288 GLU A C 1
ATOM 2331 O O . GLU A 1 288 ? 2.711 5.865 18.496 1.00 86.69 288 GLU A O 1
ATOM 2336 N N . ASP A 1 289 ? 4.042 4.337 17.466 1.00 83.62 289 ASP A N 1
ATOM 2337 C CA . ASP A 1 289 ? 4.945 5.247 16.749 1.00 83.62 289 ASP A CA 1
ATOM 2338 C C . ASP A 1 289 ? 4.278 5.776 15.461 1.00 83.62 289 ASP A C 1
ATOM 2340 O O . ASP A 1 289 ? 4.343 7.003 15.216 1.00 83.62 289 ASP A O 1
#

Radius of gyration: 33.25 Å; Cα contacts (8 Å, |Δi|>4): 447; chains: 1; bounding box: 93×38×96 Å

Secondary structure (DSSP, 8-state):
--TT----------S-HHHHHHHH-SS----S----------SPP-EEE--SSS-----B--GGG-TT-BHHHHHHT-EEEEEEE-EE-TTT--EESSSB-TTT-PBPEE-EEETTT--EE-TT-SB-TTT-PBEESEEEEEEEHHHHHHHHHHHHT-PPPTT-B-BSS--STT-PPPPHHHHHHHHHTT----TTS---EEE-----SEE-TTTTT--HHHHHHTT--B-TTS-B---TTSPEEPPTT-----HHHHHHHHHHHHHHHHHIIIII----S----SS--

pLDDT: mean 87.72, std 9.52, range [44.16, 97.5]

Nearest PDB structures (foldseek):
  9f2a-assembly1_B  TM=9.558E-01  e=7.846E-26  Pyrococcus abyssi GE5
  6t8h-assembly1_B  TM=9.568E-01  e=2.879E-25  Pyrococcus abyssi
  9f29-assembly1_B  TM=9.561E-01  e=2.411E-25  Pyrococcus abyssi GE5
  8ppu-assembly1_B  TM=9.570E-01  e=4.354E-25  Pyrococcus abyssi GE5
  6hms-assembly1_B  TM=9.155E-01  e=2.281E-23  Pyrococcus abyssi

Foldseek 3Di:
DPPPDPPPDDDDPDPDPQVVCVVPDVDRDDDPDPDDDDDDDDDDWDWFWDADLLALWQAAQACVLDPLQALVSSLVVQKGWAKAFWWADPPPRDTDRDQADPVPRDGTHFWWAFPPPRDIDHPPDQADPPPRGGTARIDIDIDRSNVLVVVLCVVPVDDAQRSHHYHNHQPDRNRRTDRCVLSRLCSVLSFHADNVRDTDIDGDDDDDFKDFQVVLVHDQVVVVVVPQQAAPVRHGRDDRGGIHTDDPPDDRDDPSVLSSVLSVLSSVQCCCCSPVVHHRDDPDDDSND

Solvent-accessible surface area (backbone atoms only — not comparable to full-atom values): 17580 Å² total; per-residue (Å²): 135,75,87,82,72,79,80,81,73,82,79,68,93,67,95,44,76,52,59,57,47,41,73,78,35,97,60,81,59,73,81,90,71,86,72,84,86,87,85,74,91,71,85,76,89,46,79,46,74,44,61,83,81,67,24,26,26,69,30,59,37,30,74,88,49,48,94,77,32,36,48,67,58,42,36,75,60,32,60,38,60,37,60,35,22,45,17,36,21,81,89,80,64,49,76,39,63,49,65,50,34,93,89,75,64,47,68,37,41,71,31,24,30,24,79,84,78,70,50,77,44,59,74,86,60,62,56,34,95,85,75,72,36,60,46,34,44,48,50,75,39,82,40,58,48,32,61,55,52,48,56,56,27,68,76,64,80,52,81,84,53,90,82,31,20,35,32,67,61,65,84,55,96,51,22,68,58,48,66,64,64,62,17,50,46,25,32,70,50,72,44,40,32,40,98,85,73,46,72,50,73,45,66,66,88,75,95,73,61,62,49,33,37,59,81,72,73,46,59,64,71,60,41,41,76,74,67,51,52,48,29,75,83,72,45,76,65,82,58,49,81,46,50,29,64,59,57,96,87,66,78,90,75,53,71,70,55,44,63,51,46,48,37,48,42,51,34,49,26,52,41,27,41,76,73,66,71,38,77,65,79,68,88,54,87,57,88,90,101